Protein AF-A0A8S9GMC3-F1 (afdb_monomer)

Solvent-accessible surface area (backbone atoms only — not comparable to full-atom values): 20380 Å² total; per-residue (Å²): 127,73,80,74,71,78,71,86,83,86,88,88,87,89,85,88,84,90,82,85,83,88,84,89,86,89,85,84,88,82,91,78,90,84,83,88,86,89,81,83,90,72,86,76,74,82,82,76,78,67,78,77,75,84,78,87,69,71,71,89,72,84,58,73,88,81,45,58,78,88,48,40,66,61,50,50,53,52,52,51,55,47,59,70,63,83,76,76,72,91,48,79,76,60,62,48,68,44,53,48,48,40,53,52,48,51,51,52,52,50,50,52,48,56,40,53,50,22,68,74,40,44,82,46,37,40,57,52,52,51,50,52,63,74,68,55,57,88,87,39,62,71,56,35,47,51,52,54,50,54,47,51,54,45,48,67,54,42,46,69,78,41,44,66,76,39,44,66,69,49,42,52,51,48,25,52,34,45,59,44,70,87,70,78,89,74,75,72,80,76,76,77,86,67,100,70,77,92,74,86,75,87,83,69,92,71,78,85,63,56,47,19,50,63,54,56,51,52,70,74,37,68,65,46,40,52,54,45,65,79,42,36,88,63,48,46,67,56,34,47,65,30,46,52,50,33,68,75,66,56,89,51,68,67,48,36,54,53,41,51,52,51,53,49,52,46,38,76,72,40,50,70,63,40,53,49,44,50,53,53,48,52,52,51,50,51,52,52,48,52,55,48,53,53,49,52,52,52,52,49,54,51,52,52,58,49,53,58,52,67,70,67,72,84,76,78,84,80,79,83,84,129

Sequence (322 aa):
MFKKIMKGGHKKPSKSESNEPSSYGLGGSNVVVSHASRGALVPSSPVTTAPPPPITSVTPLPLFRDVPVSERQSLFLRKLQNCCFHFDFTDTTKNAREKEIKRQTLLELLSYCIVQFVEKDYKLADTVIRGLLKYWPVTNCTKENLFLQELEEVLEATQPVEFQRCMVPLFQQIARCLNSSHFQTGAGLILIGSNHKPVISFTGQLHKFPVAERALFLWNNEHIVGLIAQNRSVILPIIYPALEKNVQSHWNQAVHGLTANIKKMFMEMDPELFEECQRQYEEKQAKSKEVEEQRQFTWKRLAEAAAERDGVGGGEDYMITS

Radius of gyration: 32.58 Å; Cα contacts (8 Å, |Δi|>4): 182; chains: 1; bounding box: 64×108×102 Å

Secondary structure (DSSP, 8-state):
-GGGTTT------------------------------------------PPPP---S------GGGS-HHHHHHHHHHHHHHHT-----S-SSTTHHHHHHHHHHHHHHHHHHHHHHHHH-GGGHHHHHHHHHHT--SS-HHHHHHHHHHHHHHHHT--HHHHHHHHHHHHHHHHHHHT--TTTTT--------SS-------S------HHHHHHGGGG-HHHHHHHHHTHHHHHHHHHHHHHHHHHH-S-HHHHHHHHHHHHHHHHH-HHHHHHHHHHHHHHHHHHHHHHHHHHHHHHHHHHHHHHHHTTSS--------

Structure (mmCIF, N/CA/C/O backbone):
data_AF-A0A8S9GMC3-F1
#
_entry.id   AF-A0A8S9GMC3-F1
#
loop_
_atom_site.group_PDB
_atom_site.id
_atom_site.type_symbol
_atom_site.label_atom_id
_atom_site.label_alt_id
_atom_site.label_comp_id
_atom_site.label_asym_id
_atom_site.label_entity_id
_atom_site.label_seq_id
_atom_site.pdbx_PDB_ins_code
_atom_site.Cartn_x
_atom_site.Cartn_y
_atom_site.Cartn_z
_atom_site.occupancy
_atom_site.B_iso_or_equiv
_atom_site.auth_seq_id
_atom_site.auth_comp_id
_atom_site.auth_asym_id
_atom_site.auth_atom_id
_atom_site.pdbx_PDB_model_num
ATOM 1 N N . MET A 1 1 ? 1.578 23.800 1.035 1.00 47.91 1 MET A N 1
ATOM 2 C CA . MET A 1 1 ? 1.182 23.051 -0.179 1.00 47.91 1 MET A CA 1
ATOM 3 C C . MET A 1 1 ? -0.325 22.756 -0.234 1.00 47.91 1 MET A C 1
ATOM 5 O O . MET A 1 1 ? -0.920 22.961 -1.279 1.00 47.91 1 MET A O 1
ATOM 9 N N . PHE A 1 2 ? -0.989 22.438 0.887 1.00 37.16 2 PHE A N 1
ATOM 10 C CA . PHE A 1 2 ? -2.416 22.046 0.959 1.00 37.16 2 PHE A CA 1
ATOM 11 C C . PHE A 1 2 ? -3.497 23.094 0.608 1.00 37.16 2 PHE A C 1
ATOM 13 O O . PHE A 1 2 ? -4.649 22.732 0.384 1.00 37.16 2 PHE A O 1
ATOM 20 N N . LYS A 1 3 ? -3.179 24.394 0.495 1.00 36.41 3 LYS A N 1
ATOM 21 C CA . LYS A 1 3 ? -4.206 25.424 0.213 1.00 36.41 3 LYS A CA 1
ATOM 22 C C . LYS A 1 3 ? -4.787 25.384 -1.209 1.00 36.41 3 LYS A C 1
ATOM 24 O O . LYS A 1 3 ? -5.832 25.984 -1.435 1.00 36.41 3 LYS A O 1
ATOM 29 N N . LYS A 1 4 ? -4.149 24.689 -2.161 1.00 45.00 4 LYS A N 1
ATOM 30 C CA . LYS A 1 4 ? -4.639 24.606 -3.551 1.00 45.00 4 LYS A CA 1
ATOM 31 C C . LYS A 1 4 ? -5.742 23.559 -3.765 1.00 45.00 4 LYS A C 1
ATOM 33 O O . LYS A 1 4 ? -6.545 23.741 -4.670 1.00 45.00 4 LYS A O 1
ATOM 38 N N . ILE A 1 5 ? -5.829 22.523 -2.926 1.00 51.19 5 ILE A N 1
ATOM 39 C CA . ILE A 1 5 ? -6.796 21.416 -3.097 1.00 51.19 5 ILE A CA 1
ATOM 40 C C . ILE A 1 5 ? -8.154 21.732 -2.431 1.00 51.19 5 ILE A C 1
ATOM 42 O O . ILE A 1 5 ? -9.187 21.210 -2.835 1.00 51.19 5 ILE A O 1
ATOM 46 N N . MET A 1 6 ? -8.195 22.679 -1.487 1.00 47.22 6 MET A N 1
ATOM 47 C CA . MET A 1 6 ? -9.393 23.029 -0.703 1.00 47.22 6 MET A CA 1
ATOM 48 C C . MET A 1 6 ? -10.512 23.786 -1.456 1.00 47.22 6 MET A C 1
ATOM 50 O O . MET A 1 6 ? -11.497 24.165 -0.832 1.00 47.22 6 MET A O 1
ATOM 54 N N . LYS A 1 7 ? -10.401 24.055 -2.768 1.00 43.59 7 LYS A N 1
ATOM 55 C CA . LYS A 1 7 ? -11.346 24.953 -3.478 1.00 43.59 7 LYS A CA 1
ATOM 56 C C . LYS A 1 7 ? -12.261 24.319 -4.533 1.00 43.59 7 LYS A C 1
ATOM 58 O O . LYS A 1 7 ? -13.074 25.031 -5.116 1.00 43.59 7 LYS A O 1
ATOM 63 N N . GLY A 1 8 ? -12.191 23.015 -4.778 1.00 37.88 8 GLY A N 1
ATOM 64 C CA . GLY A 1 8 ? -12.997 22.361 -5.818 1.00 37.88 8 GLY A CA 1
ATOM 65 C C . GLY A 1 8 ? -14.288 21.735 -5.293 1.00 37.88 8 GLY A C 1
ATOM 66 O O . GLY A 1 8 ? -14.374 20.514 -5.259 1.00 37.88 8 GLY A O 1
ATOM 67 N N . GLY A 1 9 ? -15.281 22.525 -4.869 1.00 39.34 9 GLY A N 1
ATOM 68 C CA . GLY A 1 9 ? -16.481 21.930 -4.270 1.00 39.34 9 GLY A CA 1
ATOM 69 C C . GLY A 1 9 ? -17.695 22.827 -4.057 1.00 39.34 9 GLY A C 1
ATOM 70 O O . GLY A 1 9 ? -18.325 22.698 -3.023 1.00 39.34 9 GLY A O 1
ATOM 71 N N . HIS A 1 10 ? -18.067 23.705 -4.995 1.00 32.53 10 HIS A N 1
ATOM 72 C CA . HIS A 1 10 ? -19.419 24.290 -5.006 1.00 32.53 10 HIS A CA 1
ATOM 73 C C . HIS A 1 10 ? -19.954 24.396 -6.439 1.00 32.53 10 HIS A C 1
ATOM 75 O O . HIS A 1 10 ? -19.271 24.878 -7.339 1.00 32.53 10 HIS A O 1
ATOM 81 N N . LYS A 1 11 ? -21.183 23.910 -6.649 1.00 33.19 11 LYS A N 1
ATOM 82 C CA . LYS A 1 11 ? -21.881 23.823 -7.941 1.00 33.19 11 LYS A CA 1
ATOM 83 C C . LYS A 1 11 ? -23.227 24.561 -7.858 1.00 33.19 11 LYS A C 1
ATOM 85 O O . LYS A 1 11 ? -23.918 24.382 -6.857 1.00 33.19 11 LYS A O 1
ATOM 90 N N . LYS A 1 12 ? -23.601 25.218 -8.978 1.00 25.64 12 LYS A N 1
ATOM 91 C CA . LYS A 1 12 ? -24.928 25.720 -9.463 1.00 25.64 12 LYS A CA 1
ATOM 92 C C . LYS A 1 12 ? -25.129 27.257 -9.453 1.00 25.64 12 LYS A C 1
ATOM 94 O O . LYS A 1 12 ? -24.559 27.894 -8.576 1.00 25.64 12 LYS A O 1
ATOM 99 N N . PRO A 1 13 ? -26.045 27.840 -10.278 1.00 30.53 13 PRO A N 1
ATOM 100 C CA . PRO A 1 13 ? -26.681 27.392 -11.540 1.00 30.53 13 PRO A CA 1
ATOM 101 C C . PRO A 1 13 ? -26.685 28.462 -12.683 1.00 30.53 13 PRO A C 1
ATOM 103 O O . PRO A 1 13 ? -26.128 29.544 -12.556 1.00 30.53 13 PRO A O 1
ATOM 106 N N . SER A 1 14 ? -27.317 28.102 -13.807 1.00 28.92 14 SER A N 1
ATOM 107 C CA . SER A 1 14 ? -27.422 28.721 -15.147 1.00 28.92 14 SER A CA 1
ATOM 108 C C . SER A 1 14 ? -28.223 30.036 -15.277 1.00 28.92 14 SER A C 1
ATOM 110 O O . SER A 1 14 ? -29.191 30.223 -14.541 1.00 28.92 14 SER A O 1
ATOM 112 N N . LYS A 1 15 ? -27.946 30.833 -16.335 1.00 23.69 15 LYS A N 1
ATOM 113 C CA . LYS A 1 15 ? -28.960 31.540 -17.164 1.00 23.69 15 LYS A CA 1
ATOM 114 C C . LYS A 1 15 ? -28.409 32.062 -18.513 1.00 23.69 15 LYS A C 1
ATOM 116 O O . LYS A 1 15 ? -27.283 32.539 -18.582 1.00 23.69 15 LYS A O 1
ATOM 121 N N . SER A 1 16 ? -29.244 31.916 -19.544 1.00 25.44 16 SER A N 1
ATOM 122 C CA . SER A 1 16 ? -29.244 32.472 -20.915 1.00 25.44 16 SER A CA 1
ATOM 123 C C . SER A 1 16 ? -29.475 34.007 -20.905 1.00 25.44 16 SER A C 1
ATOM 125 O O . SER A 1 16 ? -29.846 34.521 -19.855 1.00 25.44 16 SER A O 1
ATOM 127 N N . GLU A 1 17 ? -29.287 34.844 -21.943 1.00 23.36 17 GLU A N 1
ATOM 128 C CA . GLU A 1 17 ? -29.619 34.760 -23.381 1.00 23.36 17 GLU A CA 1
ATOM 129 C C . GLU A 1 17 ? -29.126 36.052 -24.128 1.00 23.36 17 GLU A C 1
ATOM 131 O O . GLU A 1 17 ? -28.999 37.098 -23.494 1.00 23.36 17 GLU A O 1
ATOM 136 N N . SER A 1 18 ? -28.956 35.970 -25.463 1.00 24.58 18 SER A N 1
ATOM 137 C CA . SER A 1 18 ? -29.271 36.989 -26.511 1.00 24.58 18 SER A CA 1
ATOM 138 C C . SER A 1 18 ? -28.313 38.123 -26.983 1.00 24.58 18 SER A C 1
ATOM 140 O O . SER A 1 18 ? -28.065 39.097 -26.281 1.00 24.58 18 SER A O 1
ATOM 142 N N . ASN A 1 19 ? -28.038 38.048 -28.304 1.00 25.23 19 ASN A N 1
ATOM 143 C CA . ASN A 1 19 ? -28.003 39.085 -29.371 1.00 25.23 19 ASN A CA 1
ATOM 144 C C . ASN A 1 19 ? -26.717 39.858 -29.795 1.00 25.23 19 ASN A C 1
ATOM 146 O O . ASN A 1 19 ? -26.316 40.843 -29.186 1.00 25.23 19 ASN A O 1
ATOM 150 N N . GLU A 1 20 ? -26.193 39.412 -30.956 1.00 23.91 20 GLU A N 1
ATOM 151 C CA . GLU A 1 20 ? -25.645 40.083 -32.177 1.00 23.91 20 GLU A CA 1
ATOM 152 C C . GLU A 1 20 ? -26.070 41.567 -32.439 1.00 23.91 20 GLU A C 1
ATOM 154 O O . GLU A 1 20 ? -27.117 41.960 -31.918 1.00 23.91 20 GLU A O 1
ATOM 159 N N . PRO A 1 21 ? -25.379 42.382 -33.302 1.00 34.75 21 PRO A N 1
ATOM 160 C CA . PRO A 1 21 ? -24.987 41.948 -34.656 1.00 34.75 21 PRO A CA 1
ATOM 161 C C . PRO A 1 21 ? -23.724 42.497 -35.374 1.00 34.75 21 PRO A C 1
ATOM 163 O O . PRO A 1 21 ? -23.324 43.644 -35.200 1.00 34.75 21 PRO A O 1
ATOM 166 N N . SER A 1 22 ? -23.278 41.676 -36.349 1.00 26.98 22 SER A N 1
ATOM 167 C CA . SER A 1 22 ? -22.672 41.998 -37.672 1.00 26.98 22 SER A CA 1
ATOM 168 C C . SER A 1 22 ? -21.233 42.573 -37.694 1.00 26.98 22 SER A C 1
ATOM 170 O O . SER A 1 22 ? -20.916 43.523 -36.995 1.00 26.98 22 SER A O 1
ATOM 172 N N . SER A 1 23 ? -20.320 42.145 -38.589 1.00 25.95 23 SER A N 1
ATOM 173 C CA . SER A 1 23 ? -20.576 42.213 -40.029 1.00 25.95 23 SER A CA 1
ATOM 174 C C . SER A 1 23 ? -19.465 41.731 -41.016 1.00 25.95 23 SER A C 1
ATOM 176 O O . SER A 1 23 ? -18.281 41.749 -40.697 1.00 25.95 23 SER A O 1
ATOM 178 N N . TYR A 1 24 ? -19.928 41.431 -42.248 1.00 25.72 24 TYR A N 1
ATOM 179 C CA . TYR A 1 24 ? -19.320 41.300 -43.601 1.00 25.72 24 TYR A CA 1
ATOM 180 C C . TYR A 1 24 ? -18.214 40.259 -43.913 1.00 25.72 24 TYR A C 1
ATOM 182 O O . TYR A 1 24 ? -17.104 40.341 -43.403 1.00 25.72 24 TYR A O 1
ATOM 190 N N . GLY A 1 25 ? -18.461 39.421 -44.941 1.00 27.09 25 GLY A N 1
ATOM 191 C CA . GLY A 1 25 ? -17.399 38.920 -45.839 1.00 27.09 25 GLY A CA 1
ATOM 192 C C . GLY A 1 25 ? -17.584 37.529 -46.462 1.00 27.09 25 GLY A C 1
ATOM 193 O O . GLY A 1 25 ? -17.006 36.565 -45.989 1.00 27.09 25 GLY A O 1
ATOM 194 N N . LEU A 1 26 ? -18.359 37.449 -47.547 1.00 26.73 26 LEU A N 1
ATOM 195 C CA . LEU A 1 26 ? -18.649 36.286 -48.408 1.00 26.73 26 LEU A CA 1
ATOM 196 C C . LEU A 1 26 ? -17.437 35.491 -48.950 1.00 26.73 26 LEU A C 1
ATOM 198 O O . LEU A 1 26 ? -16.455 36.088 -49.379 1.00 26.73 26 LEU A O 1
ATOM 202 N N . GLY A 1 27 ? -17.638 34.178 -49.169 1.00 27.09 27 GLY A N 1
ATOM 203 C CA . GLY A 1 27 ? -17.241 33.551 -50.443 1.00 27.09 27 GLY A CA 1
ATOM 204 C C . GLY A 1 27 ? -16.775 32.085 -50.438 1.00 27.09 27 GLY A C 1
ATOM 205 O O . GLY A 1 27 ? -15.597 31.823 -50.252 1.00 27.09 27 GLY A O 1
ATOM 206 N N . GLY A 1 28 ? -17.668 31.161 -50.824 1.00 27.62 28 GLY A N 1
ATOM 207 C CA . GLY A 1 28 ? -17.330 30.075 -51.765 1.00 27.62 28 GLY A CA 1
ATOM 208 C C . GLY A 1 28 ? -16.918 28.708 -51.207 1.00 27.62 28 GLY A C 1
ATOM 209 O O . GLY A 1 28 ? -15.750 28.443 -50.951 1.00 27.62 28 GLY A O 1
ATOM 210 N N . SER A 1 29 ? -17.882 27.789 -51.146 1.00 31.33 29 SER A N 1
ATOM 211 C CA . SER A 1 29 ? -17.672 26.341 -51.032 1.00 31.33 29 SER A CA 1
ATOM 212 C C . SER A 1 29 ? -17.031 25.752 -52.295 1.00 31.33 29 SER A C 1
ATOM 214 O O . SER A 1 29 ? -17.388 26.166 -53.394 1.00 31.33 29 SER A O 1
ATOM 216 N N . ASN A 1 30 ? -16.195 24.716 -52.154 1.00 29.20 30 ASN A N 1
ATOM 217 C CA . ASN A 1 30 ? -16.259 23.537 -53.027 1.00 29.20 30 ASN A CA 1
ATOM 218 C C . ASN A 1 30 ? -15.510 22.332 -52.438 1.00 29.20 30 ASN A C 1
ATOM 220 O O . ASN A 1 30 ? -14.324 22.386 -52.125 1.00 29.20 30 ASN A O 1
ATOM 224 N N . VAL A 1 31 ? -16.253 21.234 -52.320 1.00 33.53 31 VAL A N 1
ATOM 225 C CA . VAL A 1 31 ? -15.780 19.873 -52.064 1.00 33.53 31 VAL A CA 1
ATOM 226 C C . VAL A 1 31 ? -15.291 19.301 -53.391 1.00 33.53 31 VAL A C 1
ATOM 228 O O . VAL A 1 31 ? -16.054 19.289 -54.354 1.00 33.53 31 VAL A O 1
ATOM 231 N N . VAL A 1 32 ? -14.061 18.784 -53.445 1.00 29.08 32 VAL A N 1
ATOM 232 C CA . VAL A 1 32 ? -13.606 17.940 -54.561 1.00 29.08 32 VAL A CA 1
ATOM 233 C C . VAL A 1 32 ? -12.799 16.762 -54.019 1.00 29.08 32 VAL A C 1
ATOM 235 O O . VAL A 1 32 ? -11.706 16.916 -53.481 1.00 29.08 32 VAL A O 1
ATOM 238 N N . VAL A 1 33 ? -13.376 15.572 -54.180 1.00 35.6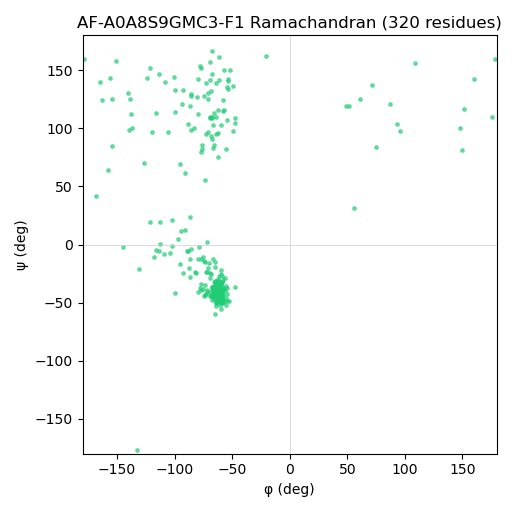6 33 VAL A N 1
ATOM 239 C CA . VAL A 1 33 ? -12.694 14.275 -54.160 1.00 35.66 33 VAL A CA 1
ATOM 240 C C . VAL A 1 33 ? -11.809 14.196 -55.404 1.00 35.66 33 VAL A C 1
ATOM 242 O O . VAL A 1 33 ? -12.298 14.462 -56.499 1.00 35.66 33 VAL A O 1
ATOM 245 N N . SER A 1 34 ? -10.539 13.802 -55.272 1.00 27.38 34 SER A N 1
ATOM 246 C CA . SER A 1 34 ? -9.719 13.472 -56.443 1.00 27.38 34 SER A CA 1
ATOM 247 C C . SER A 1 34 ? -8.859 12.229 -56.224 1.00 27.38 34 SER A C 1
ATOM 249 O O . SER A 1 34 ? -8.102 12.118 -55.260 1.00 27.38 34 SER A O 1
ATOM 251 N N . HIS A 1 35 ? -9.036 11.286 -57.149 1.00 29.64 35 HIS A N 1
ATOM 252 C CA . HIS A 1 35 ? -8.295 10.046 -57.328 1.00 29.64 35 HIS A CA 1
ATOM 253 C C . HIS A 1 35 ? -6.957 10.297 -58.050 1.00 29.64 35 HIS A C 1
ATOM 255 O O . HIS A 1 35 ? -6.902 11.048 -59.015 1.00 29.64 35 HIS A O 1
ATOM 261 N N . ALA A 1 36 ? -5.931 9.553 -57.619 1.00 28.98 36 ALA A N 1
ATOM 262 C CA . ALA A 1 36 ? -4.798 9.007 -58.380 1.00 28.98 36 ALA A CA 1
ATOM 263 C C . ALA A 1 36 ? -3.988 9.914 -59.341 1.00 28.98 36 ALA A C 1
ATOM 265 O O . ALA A 1 36 ? -4.435 10.232 -60.437 1.00 28.98 36 ALA A O 1
ATOM 266 N N . SER A 1 37 ? -2.681 10.070 -59.066 1.00 32.88 37 SER A N 1
ATOM 267 C CA . SER A 1 37 ? -1.604 9.344 -59.788 1.00 32.88 37 SER A CA 1
ATOM 268 C C . SER A 1 37 ? -0.216 10.000 -59.670 1.00 32.88 37 SER A C 1
ATOM 270 O O . SER A 1 37 ? -0.074 11.204 -59.832 1.00 32.88 37 SER A O 1
ATOM 272 N N . ARG A 1 38 ? 0.806 9.130 -59.561 1.00 33.53 38 ARG A N 1
ATOM 273 C CA . ARG A 1 38 ? 2.221 9.298 -59.972 1.00 33.53 38 ARG A CA 1
ATOM 274 C C . ARG A 1 38 ? 3.136 10.186 -59.110 1.00 33.53 38 ARG A C 1
ATOM 276 O O . ARG A 1 38 ? 3.468 11.306 -59.473 1.00 33.53 38 ARG A O 1
ATOM 283 N N . GLY A 1 39 ? 3.677 9.583 -58.047 1.00 32.62 39 GLY A N 1
ATOM 284 C CA . GLY A 1 39 ? 4.975 9.949 -57.465 1.00 32.62 39 GLY A CA 1
ATOM 285 C C . GLY A 1 39 ? 6.062 8.977 -57.941 1.00 32.62 39 GLY A C 1
ATOM 286 O O . GLY A 1 39 ? 5.838 7.769 -57.972 1.00 32.62 39 GLY A O 1
ATOM 287 N N . ALA A 1 40 ? 7.199 9.516 -58.374 1.00 33.34 40 ALA A N 1
ATOM 288 C CA . ALA A 1 40 ? 8.312 8.804 -58.991 1.00 33.34 40 ALA A CA 1
ATOM 289 C C . ALA A 1 40 ? 8.960 7.747 -58.072 1.00 33.34 40 ALA A C 1
ATOM 291 O O . ALA A 1 40 ? 9.144 7.966 -56.876 1.00 33.34 40 ALA A O 1
ATOM 292 N N . LEU A 1 41 ? 9.344 6.614 -58.667 1.00 31.81 41 LEU A N 1
ATOM 293 C CA . LEU A 1 41 ? 10.162 5.572 -58.049 1.00 31.81 41 LEU A CA 1
ATOM 294 C C . LEU A 1 41 ? 11.578 6.108 -57.797 1.00 31.81 41 LEU A C 1
ATOM 296 O O . LEU A 1 41 ? 12.356 6.288 -58.731 1.00 31.81 41 LEU A O 1
ATOM 300 N N . VAL A 1 42 ? 11.913 6.332 -56.530 1.00 38.28 42 VAL A N 1
ATOM 301 C CA . VAL A 1 42 ? 13.301 6.422 -56.064 1.00 38.28 42 VAL A CA 1
ATOM 302 C C . VAL A 1 42 ? 13.749 4.987 -55.766 1.00 38.28 42 VAL A C 1
ATOM 304 O O . VAL A 1 42 ? 13.026 4.291 -55.048 1.00 38.28 42 VAL A O 1
ATOM 307 N N . PRO A 1 43 ? 14.879 4.486 -56.295 1.00 35.69 43 PRO A N 1
ATOM 308 C CA . PRO A 1 43 ? 15.321 3.138 -55.973 1.00 35.69 43 PRO A CA 1
ATOM 309 C C . PRO A 1 43 ? 15.772 3.106 -54.510 1.00 35.69 43 PRO A C 1
ATOM 311 O O . PRO A 1 43 ? 16.791 3.685 -54.140 1.00 35.69 43 PRO A O 1
ATOM 314 N N . SER A 1 44 ? 14.983 2.444 -53.664 1.00 35.19 44 SER A N 1
ATOM 315 C CA . SER A 1 44 ? 15.375 2.095 -52.305 1.00 35.19 44 SER A CA 1
ATOM 316 C C . SER A 1 44 ? 16.517 1.087 -52.376 1.00 35.19 44 SER A C 1
ATOM 318 O O . SER A 1 44 ? 16.319 -0.046 -52.823 1.00 35.19 44 SER A O 1
ATOM 320 N N . SER A 1 45 ? 17.706 1.488 -51.928 1.00 37.56 45 SER A N 1
ATOM 321 C CA . SER A 1 45 ? 18.786 0.557 -51.614 1.00 37.56 45 SER A CA 1
ATOM 322 C C . SER A 1 45 ? 18.245 -0.559 -50.713 1.00 37.56 45 SER A C 1
ATOM 324 O O . SER A 1 45 ? 17.494 -0.258 -49.778 1.00 37.56 45 SER A O 1
ATOM 326 N N . PRO A 1 46 ? 18.595 -1.834 -50.950 1.00 39.16 46 PRO A N 1
ATOM 327 C CA . PRO A 1 46 ? 18.208 -2.895 -50.039 1.00 39.16 46 PRO A CA 1
ATOM 328 C C . PRO A 1 46 ? 18.855 -2.601 -48.686 1.00 39.16 46 PRO A C 1
ATOM 330 O O . PRO A 1 46 ? 20.079 -2.567 -48.559 1.00 39.16 46 PRO A O 1
ATOM 333 N N . VAL A 1 47 ? 18.026 -2.350 -47.672 1.00 40.38 47 VAL A N 1
ATOM 334 C CA . VAL A 1 47 ? 18.464 -2.391 -46.279 1.00 40.38 47 VAL A CA 1
ATOM 335 C C . VAL A 1 47 ? 18.776 -3.852 -46.000 1.00 40.38 47 VAL A C 1
ATOM 337 O O . VAL A 1 47 ? 17.904 -4.639 -45.640 1.00 40.38 47 VAL A O 1
ATOM 340 N N . THR A 1 48 ? 20.028 -4.235 -46.225 1.00 36.19 48 THR A N 1
ATOM 341 C CA . THR A 1 48 ? 20.578 -5.477 -45.706 1.00 36.19 48 THR A CA 1
ATOM 342 C C . THR A 1 48 ? 20.551 -5.335 -44.189 1.00 36.19 48 THR A C 1
ATOM 344 O O . THR A 1 48 ? 21.438 -4.721 -43.596 1.00 36.19 48 THR A O 1
ATOM 347 N N . THR A 1 49 ? 19.500 -5.840 -43.543 1.00 45.56 49 THR A N 1
ATOM 348 C CA . THR A 1 49 ? 19.486 -6.038 -42.094 1.00 45.56 49 THR A CA 1
ATOM 349 C C . THR A 1 49 ? 20.501 -7.128 -41.787 1.00 45.56 49 THR A C 1
ATOM 351 O O . THR A 1 49 ? 20.164 -8.309 -41.702 1.00 45.56 49 THR A O 1
ATOM 354 N N . ALA A 1 50 ? 21.771 -6.735 -41.689 1.00 42.06 50 ALA A N 1
ATOM 355 C CA . ALA A 1 50 ? 22.783 -7.561 -41.067 1.00 42.06 50 ALA A CA 1
ATOM 356 C C . ALA A 1 50 ? 22.269 -7.935 -39.665 1.00 42.06 50 ALA A C 1
ATOM 358 O O . ALA A 1 50 ? 21.739 -7.059 -38.968 1.00 42.06 50 ALA A O 1
ATOM 359 N N . PRO A 1 51 ? 22.367 -9.211 -39.250 1.00 48.84 51 PRO A N 1
ATOM 360 C CA . PRO A 1 51 ? 22.045 -9.576 -37.881 1.00 48.84 51 PRO A CA 1
ATOM 361 C C . PRO A 1 51 ? 22.891 -8.698 -36.945 1.00 48.84 51 PRO A C 1
ATOM 363 O O . PRO A 1 51 ? 24.076 -8.487 -37.230 1.00 48.84 51 PRO A O 1
ATOM 366 N N . PRO A 1 52 ? 22.306 -8.136 -35.870 1.00 50.28 52 PRO A N 1
ATOM 367 C CA . PRO A 1 52 ? 23.074 -7.346 -34.919 1.00 50.28 52 PRO A CA 1
ATOM 368 C C . PRO A 1 52 ? 24.268 -8.182 -34.431 1.00 50.28 52 PRO A C 1
ATOM 370 O O . PRO A 1 52 ? 24.116 -9.396 -34.250 1.00 50.28 52 PRO A O 1
ATOM 373 N N . PRO A 1 53 ? 25.455 -7.571 -34.261 1.00 46.59 53 PRO A N 1
ATOM 374 C CA . PRO A 1 53 ? 26.653 -8.300 -33.867 1.00 46.59 53 PRO A CA 1
ATOM 375 C C . PRO A 1 53 ? 26.382 -9.099 -32.584 1.00 46.59 53 PRO A C 1
ATOM 377 O O . PRO A 1 53 ? 25.661 -8.604 -31.710 1.00 46.59 53 PRO A O 1
ATOM 380 N N . PRO A 1 54 ? 26.931 -10.322 -32.450 1.00 51.38 54 PRO A N 1
ATOM 381 C CA . PRO A 1 54 ? 26.767 -11.107 -31.238 1.00 51.38 54 PRO A CA 1
ATOM 382 C C . PRO A 1 54 ? 27.294 -10.293 -30.056 1.00 51.38 54 PRO A C 1
ATOM 384 O O . PRO A 1 54 ? 28.473 -9.949 -29.993 1.00 51.38 54 PRO A O 1
ATOM 387 N N . ILE A 1 55 ? 26.390 -9.946 -29.141 1.00 56.69 55 ILE A N 1
ATOM 388 C CA . ILE A 1 55 ? 26.729 -9.226 -27.918 1.00 56.69 55 ILE A CA 1
ATOM 389 C C . ILE A 1 55 ? 27.565 -10.179 -27.068 1.00 56.69 55 ILE A C 1
ATOM 391 O O . ILE A 1 55 ? 27.069 -11.186 -26.567 1.00 56.69 55 ILE A O 1
ATOM 395 N N . THR A 1 56 ? 28.854 -9.876 -26.952 1.00 59.16 56 THR A N 1
ATOM 396 C CA . THR A 1 56 ? 29.833 -10.706 -26.243 1.00 59.16 56 THR A CA 1
ATOM 397 C C . THR A 1 56 ? 29.787 -10.515 -24.725 1.00 59.16 56 THR A C 1
ATOM 399 O O . THR A 1 56 ? 30.351 -11.333 -24.002 1.00 59.16 56 THR A O 1
ATOM 402 N N . SER A 1 57 ? 29.097 -9.484 -24.218 1.00 67.69 57 SER A N 1
ATOM 403 C CA . SER A 1 57 ? 28.937 -9.236 -22.781 1.00 67.69 57 SER A CA 1
ATOM 404 C C . SER A 1 57 ? 27.692 -8.400 -22.448 1.00 67.69 57 SER A C 1
ATOM 406 O O . SER A 1 57 ? 27.315 -7.488 -23.182 1.00 67.69 57 SER A O 1
ATOM 408 N N . VAL A 1 58 ? 27.038 -8.709 -21.321 1.00 79.62 58 VAL A N 1
ATOM 409 C CA . VAL A 1 58 ? 25.885 -7.946 -20.810 1.00 79.62 58 VAL A CA 1
ATOM 410 C C . VAL A 1 58 ? 26.389 -6.693 -20.096 1.00 79.62 58 VAL A C 1
ATOM 412 O O . VAL A 1 58 ? 26.998 -6.782 -19.030 1.00 79.62 58 VAL A O 1
ATOM 415 N N . THR A 1 59 ? 26.118 -5.518 -20.663 1.00 81.81 59 THR A N 1
ATOM 416 C CA . THR A 1 59 ? 26.539 -4.231 -20.092 1.00 81.81 59 THR A CA 1
ATOM 417 C C . THR A 1 59 ? 25.399 -3.535 -19.346 1.00 81.81 59 THR A C 1
ATOM 419 O O . THR A 1 59 ? 24.253 -3.590 -19.805 1.00 81.81 59 THR A O 1
ATOM 422 N N . PRO A 1 60 ? 25.679 -2.824 -18.239 1.00 86.75 60 PRO A N 1
ATOM 423 C CA . PRO A 1 60 ? 24.678 -1.990 -17.583 1.00 86.75 60 PRO A CA 1
ATOM 424 C C . PRO A 1 60 ? 24.236 -0.851 -18.515 1.00 86.75 60 PRO A C 1
ATOM 426 O O . PRO A 1 60 ? 25.051 -0.254 -19.216 1.00 86.75 60 PRO A O 1
ATOM 429 N N . LEU A 1 61 ? 22.935 -0.561 -18.526 1.00 89.19 61 LEU A N 1
ATOM 430 C CA . LEU A 1 61 ? 22.309 0.490 -19.334 1.00 89.19 61 LEU A CA 1
ATOM 431 C C . LEU A 1 61 ? 21.591 1.493 -18.415 1.00 89.19 61 LEU A C 1
ATOM 433 O O . LEU A 1 61 ? 21.138 1.082 -17.344 1.00 89.19 61 LEU A O 1
ATOM 437 N N . PRO A 1 62 ? 21.454 2.773 -18.817 1.00 91.88 62 PRO A N 1
ATOM 438 C CA . PRO A 1 62 ? 20.772 3.794 -18.014 1.00 91.88 62 PRO A CA 1
ATOM 439 C C . PRO A 1 62 ? 19.297 3.449 -17.777 1.00 91.88 62 PRO A C 1
ATOM 441 O O . PRO A 1 62 ? 18.730 2.621 -18.500 1.00 91.88 62 PRO A O 1
ATOM 444 N N . LEU A 1 63 ? 18.674 4.079 -16.775 1.00 91.06 63 LEU A N 1
ATOM 445 C CA . LEU A 1 63 ? 17.253 3.881 -16.487 1.00 91.06 63 LEU A CA 1
ATOM 446 C C . LEU A 1 63 ? 16.371 4.656 -17.477 1.00 91.06 63 LEU A C 1
ATOM 448 O O . LEU A 1 63 ? 16.759 5.721 -17.957 1.00 91.06 63 LEU A O 1
ATOM 452 N N . PHE A 1 64 ? 15.150 4.184 -17.737 1.00 92.44 64 PHE A N 1
ATOM 453 C CA . PHE A 1 64 ? 14.202 4.875 -18.629 1.00 92.44 64 PHE A CA 1
ATOM 454 C C . PHE A 1 64 ? 13.850 6.300 -18.183 1.00 92.44 64 PHE A C 1
ATOM 456 O O . PHE A 1 64 ? 13.604 7.168 -19.023 1.00 92.44 64 PHE A O 1
ATOM 463 N N . ARG A 1 65 ? 13.823 6.549 -16.869 1.00 88.81 65 ARG A N 1
ATOM 464 C CA . ARG A 1 65 ? 13.546 7.876 -16.294 1.00 88.81 65 ARG A CA 1
ATOM 465 C C . ARG A 1 65 ? 14.688 8.876 -16.488 1.00 88.81 65 ARG A C 1
ATOM 467 O O . ARG A 1 65 ? 14.426 10.072 -16.502 1.00 88.81 65 ARG A O 1
ATOM 474 N N . ASP A 1 66 ? 15.910 8.383 -16.684 1.00 92.69 66 ASP A N 1
ATOM 475 C CA . ASP A 1 66 ? 17.114 9.209 -16.823 1.00 92.69 66 ASP A CA 1
ATOM 476 C C . ASP A 1 66 ? 17.383 9.602 -18.285 1.00 92.69 66 ASP A C 1
ATOM 478 O O . ASP A 1 66 ? 18.302 10.371 -18.561 1.00 92.69 66 ASP A O 1
ATOM 482 N N . VAL A 1 67 ? 16.595 9.077 -19.232 1.00 94.19 67 VAL A N 1
ATOM 483 C CA . VAL A 1 67 ? 16.726 9.376 -20.662 1.00 94.19 67 VAL A CA 1
ATOM 484 C C . VAL A 1 67 ? 15.514 10.146 -21.204 1.00 94.19 67 VAL A C 1
ATOM 486 O O . VAL A 1 67 ? 14.375 9.904 -20.776 1.00 94.19 67 VAL A O 1
ATOM 489 N N . PRO A 1 68 ? 15.718 11.043 -22.188 1.00 94.38 68 PRO A N 1
ATOM 490 C CA . PRO A 1 68 ? 14.628 11.718 -22.882 1.00 94.38 68 PRO A CA 1
ATOM 491 C C . PRO A 1 68 ? 13.653 10.733 -23.534 1.00 94.38 68 PRO A C 1
ATOM 493 O O . PRO A 1 68 ? 14.046 9.665 -24.007 1.00 94.38 68 PRO A O 1
ATOM 496 N N . VAL A 1 69 ? 12.377 11.122 -23.641 1.00 91.56 69 VAL A N 1
ATOM 497 C CA . VAL A 1 69 ? 11.317 10.287 -24.244 1.00 91.56 69 VAL A CA 1
ATOM 498 C C . VAL A 1 69 ? 11.670 9.843 -25.670 1.00 91.56 69 VAL A C 1
ATOM 500 O O . VAL A 1 69 ? 11.394 8.702 -26.035 1.00 91.56 69 VAL A O 1
ATOM 503 N N . SER A 1 70 ? 12.350 10.693 -26.446 1.00 94.62 70 SER A N 1
ATOM 504 C CA . SER A 1 70 ? 12.821 10.385 -27.805 1.00 94.62 70 SER A CA 1
ATOM 505 C C . SER A 1 70 ? 13.813 9.218 -27.869 1.00 94.62 70 SER A C 1
ATOM 507 O O . SER A 1 70 ? 13.882 8.530 -28.884 1.00 94.62 70 SER A O 1
ATOM 509 N N . GLU A 1 71 ? 14.569 8.965 -26.799 1.00 95.25 71 GLU A N 1
ATOM 510 C CA . GLU A 1 71 ? 15.581 7.904 -26.747 1.00 95.25 71 GLU A CA 1
ATOM 511 C C . GLU A 1 71 ? 15.052 6.599 -26.140 1.00 95.25 71 GLU A C 1
ATOM 513 O O . GLU A 1 71 ? 15.648 5.535 -26.347 1.00 95.25 71 GLU A O 1
ATOM 518 N N . ARG A 1 72 ? 13.912 6.642 -25.435 1.00 94.06 72 ARG A N 1
ATOM 519 C CA . ARG A 1 72 ? 13.353 5.487 -24.709 1.00 94.06 72 ARG A CA 1
ATOM 520 C C . ARG A 1 72 ? 13.104 4.282 -25.610 1.00 94.06 72 ARG A C 1
ATOM 522 O O . ARG A 1 72 ? 13.401 3.164 -25.204 1.00 94.06 72 ARG A O 1
ATOM 529 N N . GLN A 1 73 ? 12.640 4.487 -26.844 1.00 93.88 73 GLN A N 1
ATOM 530 C CA . GLN A 1 73 ? 12.415 3.386 -27.788 1.00 93.88 73 GLN A CA 1
ATOM 531 C C . GLN A 1 73 ? 13.724 2.670 -28.164 1.00 93.88 73 GLN A C 1
ATOM 533 O O . GLN A 1 73 ? 13.782 1.441 -28.179 1.00 93.88 73 GLN A O 1
ATOM 538 N N . SER A 1 74 ? 14.790 3.429 -28.429 1.00 94.44 74 SER A N 1
ATOM 539 C CA . SER A 1 74 ? 16.113 2.870 -28.734 1.00 94.44 74 SER A CA 1
ATOM 540 C C . SER A 1 74 ? 16.697 2.142 -27.520 1.00 94.44 74 SER A C 1
ATOM 542 O O . SER A 1 74 ? 17.190 1.017 -27.634 1.00 94.44 74 SER A O 1
ATOM 544 N N . LEU A 1 75 ? 16.570 2.739 -26.329 1.00 94.81 75 LEU A N 1
ATOM 545 C CA . LEU A 1 75 ? 17.001 2.127 -25.074 1.00 94.81 75 LEU A CA 1
ATOM 546 C C . LEU A 1 75 ? 16.240 0.825 -24.774 1.00 94.81 75 LEU A C 1
ATOM 548 O O . LEU A 1 75 ? 16.860 -0.151 -24.353 1.00 94.81 75 LEU A O 1
ATOM 552 N N . PHE A 1 76 ? 14.932 0.782 -25.036 1.00 94.94 76 PHE A N 1
ATOM 553 C CA . PHE A 1 76 ? 14.103 -0.413 -24.868 1.00 94.94 76 PHE A CA 1
ATOM 554 C C . PHE A 1 76 ? 14.619 -1.577 -25.719 1.00 94.94 76 PHE A C 1
ATOM 556 O O . PHE A 1 76 ? 14.814 -2.679 -25.204 1.00 94.94 76 PHE A O 1
ATOM 563 N N . LEU A 1 77 ? 14.940 -1.322 -26.992 1.00 94.06 77 LEU A N 1
ATOM 564 C CA . LEU A 1 77 ? 15.514 -2.335 -27.883 1.00 94.06 77 LEU A CA 1
ATOM 565 C C . LEU A 1 77 ? 16.875 -2.838 -27.382 1.00 94.06 77 LEU A C 1
ATOM 567 O O . LEU A 1 77 ? 17.106 -4.046 -27.367 1.00 94.06 77 LEU A O 1
ATOM 571 N N . ARG A 1 78 ? 17.755 -1.948 -26.905 1.00 92.38 78 ARG A N 1
ATOM 572 C CA . ARG A 1 78 ? 19.056 -2.344 -26.328 1.00 92.38 78 ARG A CA 1
ATOM 573 C C . ARG A 1 78 ? 18.899 -3.183 -25.058 1.00 92.38 78 ARG A C 1
ATOM 575 O O . ARG A 1 78 ? 19.596 -4.178 -24.879 1.00 92.38 78 ARG A O 1
ATOM 582 N N . LYS A 1 79 ? 17.960 -2.817 -24.182 1.00 94.19 79 LYS A N 1
ATOM 583 C CA . LYS A 1 79 ? 17.644 -3.597 -22.977 1.00 94.19 79 LYS A CA 1
ATOM 584 C C . LYS A 1 79 ? 17.100 -4.986 -23.338 1.00 94.19 79 LYS A C 1
ATOM 586 O O . LYS A 1 79 ? 17.547 -5.966 -22.751 1.00 94.19 79 LYS A O 1
ATOM 591 N N . LEU A 1 80 ? 16.225 -5.101 -24.343 1.00 92.94 80 LEU A N 1
ATOM 592 C CA . LEU A 1 80 ? 15.763 -6.403 -24.848 1.00 92.94 80 LEU A CA 1
ATOM 593 C C . LEU A 1 80 ? 16.907 -7.252 -25.409 1.00 92.94 80 LEU A C 1
ATOM 595 O O . LEU A 1 80 ? 16.965 -8.450 -25.143 1.00 92.94 80 LEU A O 1
ATOM 599 N N . GLN A 1 81 ? 17.844 -6.638 -26.132 1.00 90.12 81 GLN A N 1
ATOM 600 C CA . GLN A 1 81 ? 19.026 -7.336 -26.636 1.00 90.12 81 GLN A CA 1
ATOM 601 C C . GLN A 1 81 ? 19.871 -7.931 -25.496 1.00 90.12 81 GLN A C 1
ATOM 603 O O . GLN A 1 81 ? 20.260 -9.095 -25.582 1.00 90.12 81 GLN A O 1
ATOM 608 N N . ASN A 1 82 ? 20.072 -7.201 -24.391 1.00 86.31 82 ASN A N 1
ATOM 609 C CA . ASN A 1 82 ? 20.714 -7.752 -23.187 1.00 86.31 82 ASN A CA 1
ATOM 610 C C . ASN A 1 82 ? 19.946 -8.959 -22.617 1.00 86.31 82 ASN A C 1
ATOM 612 O O . ASN A 1 82 ? 20.547 -9.914 -22.120 1.00 86.31 82 ASN A O 1
ATOM 616 N N . CYS A 1 83 ? 18.614 -8.950 -22.698 1.00 88.69 83 CYS A N 1
ATOM 617 C CA . CYS A 1 83 ? 17.781 -10.049 -22.217 1.00 88.69 83 CYS A CA 1
ATOM 618 C C . CYS A 1 83 ? 17.876 -11.318 -23.084 1.00 88.69 83 CYS A C 1
ATOM 620 O O . CYS A 1 83 ? 17.599 -12.411 -22.579 1.00 88.69 83 CYS A O 1
ATOM 622 N N . CYS A 1 84 ? 18.324 -11.204 -24.335 1.00 88.94 84 CYS A N 1
ATOM 623 C CA . CYS A 1 84 ? 18.560 -12.340 -25.230 1.00 88.94 84 CYS A CA 1
ATOM 624 C C . CYS A 1 84 ? 19.836 -13.131 -24.891 1.00 88.94 84 CYS A C 1
ATOM 626 O O . CYS A 1 84 ? 20.036 -14.224 -25.422 1.00 88.94 84 CYS A O 1
ATOM 628 N N . PHE A 1 85 ? 20.694 -12.622 -24.000 1.00 84.88 85 PHE A N 1
ATOM 629 C CA . PHE A 1 85 ? 21.875 -13.357 -23.557 1.00 84.88 85 PHE A CA 1
ATOM 630 C C . PHE A 1 85 ? 21.475 -14.542 -22.666 1.00 84.88 85 PHE A C 1
ATOM 632 O O . PHE A 1 85 ? 20.775 -14.371 -21.660 1.00 84.88 85 PHE A O 1
ATOM 639 N N . HIS A 1 86 ? 21.908 -15.748 -23.026 1.00 84.44 86 HIS A N 1
ATOM 640 C CA . HIS A 1 86 ? 21.612 -16.969 -22.278 1.00 84.44 86 HIS A CA 1
ATOM 641 C C . HIS A 1 86 ? 22.732 -17.248 -21.280 1.00 84.44 86 HIS A C 1
ATOM 643 O O . HIS A 1 86 ? 23.909 -17.200 -21.623 1.00 84.44 86 HIS A O 1
ATOM 649 N N . PHE A 1 87 ? 22.357 -17.545 -20.038 1.00 84.62 87 PHE A N 1
ATOM 650 C CA . PHE A 1 87 ? 23.304 -17.936 -19.005 1.00 84.62 87 PHE A CA 1
ATOM 651 C C . PHE A 1 87 ? 23.157 -19.418 -18.702 1.00 84.62 87 PHE A C 1
ATOM 653 O O . PHE A 1 87 ? 22.041 -19.922 -18.598 1.00 84.62 87 PHE A O 1
ATOM 660 N N . ASP A 1 88 ? 24.291 -20.080 -18.497 1.00 81.81 88 ASP A N 1
ATOM 661 C CA . ASP A 1 88 ? 24.324 -21.382 -17.849 1.00 81.81 88 ASP A CA 1
ATOM 662 C C . ASP A 1 88 ? 24.087 -21.209 -16.335 1.00 81.81 88 ASP A C 1
ATOM 664 O O . ASP A 1 88 ? 24.724 -20.380 -15.666 1.00 81.81 88 ASP A O 1
ATOM 668 N N . PHE A 1 89 ? 23.127 -21.968 -15.807 1.00 85.50 89 PHE A N 1
ATOM 669 C CA . PHE A 1 89 ? 22.740 -21.981 -14.393 1.00 85.50 89 PHE A CA 1
ATOM 670 C C . PHE A 1 89 ? 23.291 -23.191 -13.635 1.00 85.50 89 PHE A C 1
ATOM 672 O O . PHE A 1 89 ? 23.089 -23.276 -12.427 1.00 85.50 89 PHE A O 1
ATOM 679 N N . THR A 1 90 ? 24.018 -24.084 -14.311 1.00 86.50 90 THR A N 1
ATOM 680 C CA . THR A 1 90 ? 24.668 -25.246 -13.687 1.00 86.50 90 THR A CA 1
ATOM 681 C C . THR A 1 90 ? 25.705 -24.816 -12.641 1.00 86.50 90 THR A C 1
ATOM 683 O O . THR A 1 90 ? 25.875 -25.484 -11.626 1.00 86.50 90 THR A O 1
ATOM 686 N N . AS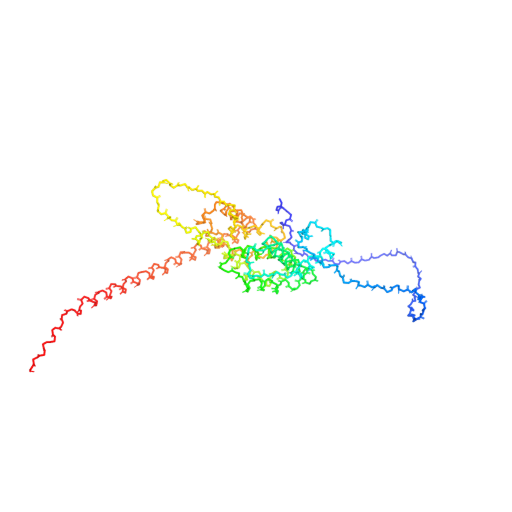P A 1 91 ? 26.348 -23.660 -12.847 1.00 79.94 91 ASP A N 1
ATOM 687 C CA . ASP A 1 91 ? 27.239 -23.009 -11.882 1.00 79.94 91 ASP A CA 1
ATOM 688 C C . ASP A 1 91 ? 26.657 -21.651 -11.445 1.00 79.94 91 ASP A C 1
ATOM 690 O O . ASP A 1 91 ? 26.548 -20.697 -12.230 1.00 79.94 91 ASP A O 1
ATOM 694 N N . THR A 1 92 ? 26.274 -21.553 -10.171 1.00 76.75 92 THR A N 1
ATOM 695 C CA . THR A 1 92 ? 25.655 -20.356 -9.583 1.00 76.75 92 THR A CA 1
ATOM 696 C C . THR A 1 92 ? 26.640 -19.210 -9.350 1.00 76.75 92 THR A C 1
ATOM 698 O O . THR A 1 92 ? 26.202 -18.079 -9.147 1.00 76.75 92 THR A O 1
ATOM 701 N N . THR A 1 93 ? 27.949 -19.466 -9.394 1.00 76.62 93 THR A N 1
ATOM 702 C CA . THR A 1 93 ? 28.994 -18.461 -9.126 1.00 76.62 93 THR A CA 1
ATOM 703 C C . THR A 1 93 ? 29.481 -17.759 -10.395 1.00 76.62 93 THR A C 1
ATOM 705 O O . THR A 1 93 ? 29.908 -16.603 -10.345 1.00 76.62 93 THR A O 1
ATOM 708 N N . LYS A 1 94 ? 29.351 -18.403 -11.561 1.00 83.75 94 LYS A N 1
ATOM 709 C CA . LYS A 1 94 ? 29.723 -17.810 -12.853 1.00 83.75 94 LYS A CA 1
ATOM 710 C C . LYS A 1 94 ? 28.736 -16.738 -13.297 1.00 83.75 94 LYS A C 1
ATOM 712 O O . LYS A 1 94 ? 27.518 -16.927 -13.228 1.00 83.75 94 LYS A O 1
ATOM 717 N N . ASN A 1 95 ? 29.279 -15.647 -13.837 1.00 83.81 95 ASN A N 1
ATOM 718 C CA . ASN A 1 95 ? 28.532 -14.528 -14.417 1.00 83.81 95 ASN A CA 1
ATOM 719 C C . ASN A 1 95 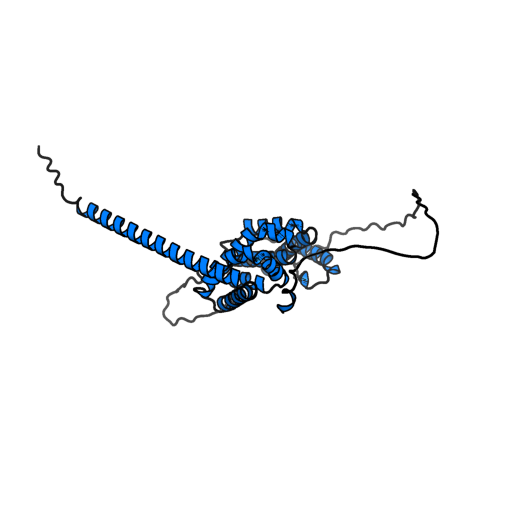? 27.510 -13.904 -13.448 1.00 83.81 95 ASN A C 1
ATOM 721 O O . ASN A 1 95 ? 26.436 -13.471 -13.863 1.00 83.81 95 ASN A O 1
ATOM 725 N N . ALA A 1 96 ? 27.793 -13.916 -12.139 1.00 85.00 96 ALA A N 1
ATOM 726 C CA . ALA A 1 96 ? 26.858 -13.437 -11.119 1.00 85.00 96 ALA A CA 1
ATOM 727 C C . ALA A 1 96 ? 26.470 -11.963 -11.333 1.00 85.00 96 ALA A C 1
ATOM 729 O O . ALA A 1 96 ? 25.300 -11.602 -11.204 1.00 85.00 96 ALA A O 1
ATOM 730 N N . ARG A 1 97 ? 27.435 -11.123 -11.733 1.00 86.88 97 ARG A N 1
ATOM 731 C CA . ARG A 1 97 ? 27.204 -9.707 -12.048 1.00 86.88 97 ARG A CA 1
ATOM 732 C C . ARG A 1 97 ? 26.279 -9.553 -13.256 1.00 86.88 97 ARG A C 1
ATOM 734 O O . ARG A 1 97 ? 25.318 -8.796 -13.200 1.00 86.88 97 ARG A O 1
ATOM 741 N N . GLU A 1 98 ? 26.556 -10.258 -14.342 1.00 87.56 98 GLU A N 1
ATOM 742 C CA . GLU A 1 98 ? 25.808 -10.175 -15.596 1.00 87.56 98 GLU A CA 1
ATOM 743 C C . GLU A 1 98 ? 24.388 -10.737 -15.440 1.00 87.56 98 GLU A C 1
ATOM 745 O O . GLU A 1 98 ? 23.430 -10.156 -15.956 1.00 87.56 98 GLU A O 1
ATOM 750 N N . LYS A 1 99 ? 24.237 -11.822 -14.666 1.00 87.31 99 LYS A N 1
ATOM 751 C CA . LYS A 1 99 ? 22.938 -12.378 -14.260 1.00 87.31 99 LYS A CA 1
ATOM 752 C C . LYS A 1 99 ? 22.113 -11.338 -13.495 1.00 87.31 99 LYS A C 1
ATOM 754 O O . LYS A 1 99 ? 20.934 -11.167 -13.801 1.00 87.31 99 LYS A O 1
ATOM 759 N N . GLU A 1 100 ? 22.728 -10.601 -12.568 1.00 88.06 100 GLU A N 1
ATOM 760 C CA . GLU A 1 100 ? 22.057 -9.543 -11.802 1.00 88.06 100 GLU A CA 1
ATOM 761 C C . GLU A 1 100 ? 21.689 -8.326 -12.667 1.00 88.06 100 GLU A C 1
ATOM 763 O O . GLU A 1 100 ? 20.568 -7.823 -12.578 1.00 88.06 100 GLU A O 1
ATOM 768 N N . ILE A 1 101 ? 22.569 -7.906 -13.586 1.00 88.19 101 ILE A N 1
ATOM 769 C CA . ILE A 1 101 ? 22.260 -6.849 -14.567 1.00 88.19 101 ILE A CA 1
ATOM 770 C C . ILE A 1 101 ? 21.062 -7.258 -15.432 1.00 88.19 101 ILE A C 1
ATOM 772 O O . ILE A 1 101 ? 20.135 -6.464 -15.622 1.00 88.19 101 ILE A O 1
ATOM 776 N N . LYS A 1 102 ? 21.039 -8.501 -15.935 1.00 90.50 102 LYS A N 1
ATOM 777 C CA . LYS A 1 102 ? 19.911 -9.016 -16.722 1.00 90.50 102 LYS A CA 1
ATOM 778 C C . LYS A 1 102 ? 18.629 -9.064 -15.888 1.00 90.50 102 LYS A C 1
ATOM 780 O O . LYS A 1 102 ? 17.581 -8.659 -16.386 1.00 90.50 102 LYS A O 1
ATOM 785 N N . ARG A 1 103 ? 18.704 -9.506 -14.626 1.00 89.81 103 ARG A N 1
ATOM 786 C CA . ARG A 1 103 ? 17.564 -9.527 -13.693 1.00 89.81 103 ARG A CA 1
ATOM 787 C C . ARG A 1 103 ? 16.979 -8.126 -13.503 1.00 89.81 103 ARG A C 1
ATOM 789 O O . ARG A 1 103 ? 15.773 -7.953 -13.659 1.00 89.81 103 ARG A O 1
ATOM 796 N N . GLN A 1 104 ? 17.820 -7.131 -13.222 1.00 89.94 104 GLN A N 1
ATOM 797 C CA . GLN A 1 104 ? 17.381 -5.747 -13.033 1.00 89.94 104 GLN A CA 1
ATOM 798 C C . GLN A 1 104 ? 16.802 -5.147 -14.322 1.00 89.94 104 GLN A C 1
ATOM 800 O O . GLN A 1 104 ? 15.765 -4.491 -14.278 1.00 89.94 104 GLN A O 1
ATOM 805 N N . THR A 1 105 ? 17.421 -5.434 -15.471 1.00 91.50 105 THR A N 1
ATOM 806 C CA . THR A 1 105 ? 16.938 -4.986 -16.788 1.00 91.50 105 THR A CA 1
ATOM 807 C C . THR A 1 105 ? 15.555 -5.558 -17.105 1.00 91.50 105 THR A C 1
ATOM 809 O O . THR A 1 105 ? 14.688 -4.831 -17.578 1.00 91.50 105 THR A O 1
ATOM 812 N N . LEU A 1 106 ? 15.324 -6.845 -16.821 1.00 92.12 106 LEU A N 1
ATOM 813 C CA . LEU A 1 106 ? 14.025 -7.491 -17.031 1.00 92.12 106 LEU A CA 1
ATOM 814 C C . LEU A 1 106 ? 12.925 -6.884 -16.156 1.00 92.12 106 LEU A C 1
ATOM 816 O O . LEU A 1 106 ? 11.819 -6.672 -16.648 1.00 92.12 106 LEU A O 1
ATOM 820 N N . LEU A 1 107 ? 13.220 -6.596 -14.884 1.00 90.44 107 LEU A N 1
ATOM 821 C CA . LEU A 1 107 ? 12.256 -5.940 -13.996 1.00 90.44 107 LEU A CA 1
ATOM 822 C C . LEU A 1 107 ? 11.908 -4.535 -14.482 1.00 90.44 107 LEU A C 1
ATOM 824 O O . LEU A 1 107 ? 10.735 -4.187 -14.543 1.00 90.44 107 LEU A O 1
ATOM 828 N N . GLU A 1 108 ? 12.910 -3.756 -14.881 1.00 92.75 108 GLU A N 1
ATOM 829 C CA . GLU A 1 108 ? 12.691 -2.405 -15.394 1.00 92.75 108 GLU A CA 1
ATOM 830 C C . GLU A 1 108 ? 11.891 -2.410 -16.707 1.00 92.75 108 GLU A C 1
ATOM 832 O O . GLU A 1 108 ? 10.999 -1.589 -16.891 1.00 92.75 108 GLU A O 1
ATOM 837 N N . LEU A 1 109 ? 12.166 -3.355 -17.614 1.00 94.25 109 LEU A N 1
ATOM 838 C CA . LEU A 1 109 ? 11.388 -3.533 -18.844 1.00 94.25 109 LEU A CA 1
ATOM 839 C C . LEU A 1 109 ? 9.931 -3.904 -18.559 1.00 94.25 109 LEU A C 1
ATOM 841 O O . LEU A 1 109 ? 9.033 -3.410 -19.240 1.00 94.25 109 LEU A O 1
ATOM 845 N N . LEU A 1 110 ? 9.698 -4.782 -17.580 1.00 92.75 110 LEU A N 1
ATOM 846 C CA . LEU A 1 110 ? 8.354 -5.175 -17.170 1.00 92.75 110 LEU A CA 1
ATOM 847 C C . LEU A 1 110 ? 7.586 -3.975 -16.607 1.00 92.75 110 LEU A C 1
ATOM 849 O O . LEU A 1 110 ? 6.482 -3.702 -17.072 1.00 92.75 110 LEU A O 1
ATOM 853 N N . SER A 1 111 ? 8.200 -3.253 -15.670 1.00 91.31 111 SER A N 1
ATOM 854 C CA . SER A 1 111 ? 7.652 -2.037 -15.067 1.00 91.31 111 SER A CA 1
ATOM 855 C C . SER A 1 111 ? 7.302 -0.989 -16.128 1.00 91.31 111 SER A C 1
ATOM 857 O O . SER A 1 111 ? 6.146 -0.583 -16.262 1.00 91.31 111 SER A O 1
ATOM 859 N N . TYR A 1 112 ? 8.265 -0.674 -17.002 1.00 92.69 112 TYR A N 1
ATOM 860 C CA . TYR A 1 112 ? 8.077 0.263 -18.107 1.00 92.69 112 TYR A CA 1
ATOM 861 C C . TYR A 1 112 ? 6.899 -0.131 -19.005 1.00 92.69 112 TYR A C 1
ATOM 863 O O . TYR A 1 112 ? 6.060 0.705 -19.333 1.00 92.69 112 TYR A O 1
ATOM 871 N N . CYS A 1 113 ? 6.797 -1.410 -19.381 1.00 93.69 113 CYS A N 1
ATOM 872 C CA . CYS A 1 113 ? 5.670 -1.895 -20.171 1.00 93.69 113 CYS A CA 1
ATOM 873 C C . CYS A 1 113 ? 4.338 -1.696 -19.441 1.00 93.69 113 CYS A C 1
ATOM 875 O O . CYS A 1 113 ? 3.409 -1.167 -20.047 1.00 93.69 113 CYS A O 1
ATOM 877 N N . ILE A 1 114 ? 4.238 -2.095 -18.169 1.00 93.38 114 ILE A N 1
ATOM 878 C CA . ILE A 1 114 ? 3.003 -1.990 -17.375 1.00 93.38 114 ILE A CA 1
ATOM 879 C C . ILE A 1 114 ? 2.514 -0.538 -17.319 1.00 93.38 114 ILE A C 1
ATOM 881 O O . ILE A 1 114 ? 1.347 -0.281 -17.624 1.00 93.38 114 ILE A O 1
ATOM 885 N N . VAL A 1 115 ? 3.401 0.410 -17.007 1.00 92.25 115 VAL A N 1
ATOM 886 C CA . VAL A 1 115 ? 3.053 1.839 -16.952 1.00 92.25 115 VAL A CA 1
ATOM 887 C C . VAL A 1 115 ? 2.636 2.345 -18.334 1.00 92.25 115 VAL A C 1
ATOM 889 O O . VAL A 1 115 ? 1.567 2.937 -18.473 1.00 92.25 115 VAL A O 1
ATOM 892 N N . GLN A 1 116 ? 3.392 2.021 -19.391 1.00 92.38 116 GLN A N 1
ATOM 893 C CA . GLN A 1 116 ? 3.043 2.428 -20.757 1.00 92.38 116 GLN A CA 1
ATOM 894 C C . GLN A 1 116 ? 1.708 1.842 -21.247 1.00 92.38 116 GLN A C 1
ATOM 896 O O . GLN A 1 116 ? 1.050 2.470 -22.079 1.00 92.38 116 GLN A O 1
ATOM 901 N N . PHE A 1 117 ? 1.304 0.656 -20.777 1.00 93.25 117 PHE A N 1
ATOM 902 C CA . PHE A 1 117 ? -0.014 0.083 -21.073 1.00 93.25 117 PHE A CA 1
ATOM 903 C C . PHE A 1 117 ? -1.135 0.957 -20.500 1.00 93.25 117 PHE A C 1
ATOM 905 O O . PHE A 1 117 ? -2.094 1.250 -21.213 1.00 93.25 117 PHE A O 1
ATOM 912 N N . VAL A 1 118 ? -0.989 1.412 -19.253 1.00 95.62 118 VAL A N 1
ATOM 913 C CA . VAL A 1 118 ? -1.976 2.271 -18.580 1.00 95.62 118 VAL A CA 1
ATOM 914 C C . VAL A 1 118 ? -1.975 3.688 -19.155 1.00 95.62 118 VAL A C 1
ATOM 916 O O . VAL A 1 118 ? -3.041 4.254 -19.376 1.00 95.62 118 VAL A O 1
ATOM 919 N N . GLU A 1 119 ? -0.809 4.250 -19.483 1.00 93.56 119 GLU A N 1
ATOM 920 C CA . GLU A 1 119 ? -0.721 5.572 -20.123 1.00 93.56 119 GLU A CA 1
ATOM 921 C C . GLU A 1 119 ? -1.406 5.610 -21.499 1.00 93.56 119 GLU A C 1
ATOM 923 O O . GLU A 1 119 ? -1.989 6.627 -21.878 1.00 93.56 119 GLU A O 1
ATOM 928 N N . LYS A 1 120 ? -1.342 4.509 -22.262 1.00 94.31 120 LYS A N 1
ATOM 929 C CA . LYS A 1 120 ? -1.973 4.412 -23.588 1.00 94.31 120 LYS A CA 1
ATOM 930 C C . LYS A 1 120 ? -3.480 4.195 -23.514 1.00 94.31 120 LYS A C 1
ATOM 932 O O . LYS A 1 120 ? -4.207 4.759 -24.331 1.00 94.31 120 LYS A O 1
ATOM 937 N N . ASP A 1 121 ? -3.940 3.376 -22.573 1.00 96.00 121 ASP A N 1
ATOM 938 C CA . ASP A 1 121 ? -5.361 3.168 -22.302 1.00 96.00 121 ASP A CA 1
ATOM 939 C C . ASP A 1 121 ? -5.600 3.089 -20.791 1.00 96.00 121 ASP A C 1
ATOM 941 O O . ASP A 1 121 ? -5.442 2.042 -20.157 1.00 96.00 121 ASP A O 1
ATOM 945 N N . TYR A 1 122 ? -6.032 4.214 -20.218 1.00 95.06 122 TYR A N 1
ATOM 946 C CA . TYR A 1 122 ? -6.244 4.349 -18.778 1.00 95.06 122 TYR A CA 1
ATOM 947 C C . TYR A 1 122 ? -7.281 3.360 -18.230 1.00 95.06 122 TYR A C 1
ATOM 949 O O . TYR A 1 122 ? -7.246 3.043 -17.042 1.00 95.06 122 TYR A O 1
ATOM 957 N N . LYS A 1 123 ? -8.179 2.824 -19.073 1.00 95.94 123 LYS A N 1
ATOM 958 C CA . LYS A 1 123 ? -9.193 1.832 -18.669 1.00 95.94 123 LYS A CA 1
ATOM 959 C C . LYS A 1 123 ? -8.574 0.513 -18.212 1.00 95.94 123 LYS A C 1
ATOM 961 O O . LYS A 1 123 ? -9.221 -0.267 -17.518 1.00 95.94 123 LYS A O 1
ATOM 966 N N . LEU A 1 124 ? -7.321 0.258 -18.586 1.00 96.00 124 LEU A N 1
ATOM 967 C CA . LEU A 1 124 ? -6.592 -0.936 -18.172 1.00 96.00 124 LEU A CA 1
ATOM 968 C C . LEU A 1 124 ? -6.078 -0.850 -16.727 1.00 96.00 124 LEU A C 1
ATOM 970 O O . LEU A 1 124 ? -5.714 -1.887 -16.172 1.00 96.00 124 LEU A O 1
ATOM 974 N N . ALA A 1 125 ? -6.098 0.329 -16.092 1.00 96.75 125 ALA A N 1
ATOM 975 C CA . ALA A 1 125 ? -5.611 0.521 -14.723 1.00 96.75 125 ALA A CA 1
ATOM 976 C C . ALA A 1 125 ? -6.266 -0.443 -13.717 1.00 96.75 125 ALA A C 1
ATOM 978 O O . ALA A 1 125 ? -5.558 -1.130 -12.983 1.00 96.75 125 ALA A O 1
ATOM 979 N N . ASP A 1 126 ? -7.602 -0.571 -13.723 1.00 95.75 126 ASP A N 1
ATOM 980 C CA . ASP A 1 126 ? -8.322 -1.490 -12.822 1.00 95.75 126 ASP A CA 1
ATOM 981 C C . ASP A 1 126 ? -7.873 -2.947 -13.021 1.00 95.75 126 ASP A C 1
ATOM 983 O O . ASP A 1 126 ? -7.630 -3.666 -12.050 1.00 95.75 126 ASP A O 1
ATOM 987 N N . THR A 1 127 ? -7.679 -3.366 -14.276 1.00 96.31 127 THR A N 1
ATOM 988 C CA . THR A 1 127 ? -7.230 -4.728 -14.604 1.00 96.31 127 THR A CA 1
ATOM 989 C C . THR A 1 127 ? -5.814 -4.982 -14.088 1.00 96.31 127 THR A C 1
ATOM 991 O O . THR A 1 127 ? -5.562 -6.019 -13.469 1.00 96.31 127 THR A O 1
ATOM 994 N N . VAL A 1 128 ? -4.900 -4.029 -14.291 1.00 96.88 128 VAL A N 1
ATOM 995 C CA . VAL A 1 128 ? -3.512 -4.114 -13.814 1.00 96.88 128 VAL A CA 1
ATOM 996 C C . VAL A 1 128 ? -3.465 -4.149 -12.286 1.00 96.88 128 VAL A C 1
ATOM 998 O O . VAL A 1 128 ? -2.863 -5.063 -11.718 1.00 96.88 128 VAL A O 1
ATOM 1001 N N . ILE A 1 129 ? -4.150 -3.220 -11.610 1.00 97.50 129 ILE A N 1
ATOM 1002 C CA . ILE A 1 129 ? -4.178 -3.137 -10.142 1.00 97.50 129 ILE A CA 1
ATOM 1003 C C . ILE A 1 129 ? -4.762 -4.422 -9.552 1.00 97.50 129 ILE A C 1
ATOM 1005 O O . ILE A 1 129 ? -4.164 -5.012 -8.653 1.00 97.50 129 ILE A O 1
ATOM 1009 N N . ARG A 1 130 ? -5.883 -4.930 -10.080 1.00 96.50 130 ARG A N 1
ATOM 1010 C CA . ARG A 1 130 ? -6.443 -6.217 -9.631 1.00 96.50 130 ARG A CA 1
ATOM 1011 C C . ARG A 1 130 ? -5.489 -7.381 -9.869 1.00 96.50 130 ARG A C 1
ATOM 1013 O O . ARG A 1 130 ? -5.424 -8.273 -9.027 1.00 96.50 130 ARG A O 1
ATOM 1020 N N . GLY A 1 131 ? -4.749 -7.376 -10.977 1.00 97.12 131 GLY A N 1
ATOM 1021 C CA . GLY A 1 131 ? -3.690 -8.347 -11.245 1.00 97.12 131 GLY A CA 1
ATOM 1022 C C . GLY A 1 131 ? -2.609 -8.329 -10.162 1.00 97.12 131 GLY A C 1
ATOM 1023 O O . GLY A 1 131 ? -2.317 -9.373 -9.578 1.00 97.12 131 GLY A O 1
ATOM 1024 N N . LEU A 1 132 ? -2.081 -7.146 -9.831 1.00 96.56 132 LEU A N 1
ATOM 1025 C CA . LEU A 1 132 ? -1.088 -6.969 -8.763 1.00 96.56 132 LEU A CA 1
ATOM 1026 C C . LEU A 1 132 ? -1.623 -7.438 -7.403 1.00 96.56 132 LEU A C 1
ATOM 1028 O O . LEU A 1 132 ? -0.938 -8.172 -6.693 1.00 96.56 132 LEU A O 1
ATOM 1032 N N . LEU A 1 133 ? -2.862 -7.077 -7.060 1.00 96.94 133 LEU A N 1
ATOM 1033 C CA . LEU A 1 133 ? -3.498 -7.488 -5.804 1.00 96.94 133 LEU A CA 1
ATOM 1034 C C . LEU A 1 133 ? -3.744 -9.002 -5.739 1.00 96.94 133 LEU A C 1
ATOM 1036 O O . LEU A 1 133 ? -3.570 -9.610 -4.685 1.00 96.94 133 LEU A O 1
ATOM 1040 N N . LYS A 1 134 ? -4.121 -9.631 -6.858 1.00 96.88 134 LYS A N 1
ATOM 1041 C CA . LYS A 1 134 ? -4.358 -11.081 -6.938 1.00 96.88 134 LYS A CA 1
ATOM 1042 C C . LYS A 1 134 ? -3.084 -11.887 -6.691 1.00 96.88 134 LYS A C 1
ATOM 1044 O O . LYS A 1 134 ? -3.149 -12.941 -6.065 1.00 96.88 134 LYS A O 1
ATOM 1049 N N . TYR A 1 135 ? -1.948 -11.408 -7.193 1.00 95.94 135 TYR A N 1
ATOM 1050 C CA . TYR A 1 135 ? -0.652 -12.082 -7.076 1.00 95.94 135 TYR A CA 1
ATOM 1051 C C . TYR A 1 135 ? 0.246 -11.464 -5.999 1.00 95.94 135 TYR A C 1
ATOM 1053 O O . TYR A 1 135 ? 1.464 -11.644 -6.041 1.00 95.94 135 TYR A O 1
ATOM 1061 N N . TRP A 1 136 ? -0.347 -10.745 -5.040 1.00 95.25 136 TRP A N 1
ATOM 1062 C CA . TRP A 1 136 ? 0.399 -10.053 -4.000 1.00 95.25 136 TRP A CA 1
ATOM 1063 C C . TRP A 1 136 ? 1.271 -11.035 -3.198 1.00 95.25 136 TRP A C 1
ATOM 1065 O O . TRP A 1 136 ? 0.751 -12.013 -2.649 1.00 95.25 136 TRP A O 1
ATOM 1075 N N . PRO A 1 137 ? 2.591 -10.813 -3.107 1.00 91.12 137 PRO A N 1
ATOM 1076 C CA . PRO A 1 137 ? 3.475 -11.683 -2.343 1.00 91.12 137 PRO A CA 1
ATOM 1077 C C . PRO A 1 137 ? 3.220 -11.497 -0.842 1.00 91.12 137 PRO A C 1
ATOM 1079 O O . PRO A 1 137 ? 3.199 -10.378 -0.361 1.00 91.12 137 PRO A O 1
ATOM 1082 N N . VAL A 1 138 ? 3.042 -12.583 -0.087 1.00 83.56 138 VAL A N 1
ATOM 1083 C CA . VAL A 1 138 ? 2.825 -12.517 1.381 1.00 83.56 138 VAL A CA 1
ATOM 1084 C C . VAL A 1 138 ? 3.963 -13.132 2.198 1.00 83.56 138 VAL A C 1
ATOM 1086 O O . VAL A 1 138 ? 3.954 -13.073 3.419 1.00 83.56 138 VAL A O 1
ATOM 1089 N N . THR A 1 139 ? 4.938 -13.754 1.530 1.00 84.12 139 THR A N 1
ATOM 1090 C CA . THR A 1 139 ? 6.059 -14.469 2.168 1.00 84.12 139 THR A CA 1
ATOM 1091 C C . THR A 1 139 ? 7.422 -13.846 1.878 1.00 84.12 139 THR A C 1
ATOM 1093 O O . THR A 1 139 ? 8.440 -14.323 2.375 1.00 84.12 139 THR A O 1
ATOM 1096 N N . ASN A 1 140 ? 7.480 -12.814 1.032 1.00 85.00 140 ASN A N 1
ATOM 1097 C CA . ASN A 1 140 ? 8.731 -12.219 0.578 1.00 85.00 140 ASN A CA 1
ATOM 1098 C C . ASN A 1 140 ? 8.619 -10.694 0.580 1.00 85.00 140 ASN A C 1
ATOM 1100 O O . ASN A 1 140 ? 8.100 -10.101 -0.367 1.00 85.00 140 ASN A O 1
ATOM 1104 N N . CYS A 1 141 ? 9.171 -10.076 1.623 1.00 85.94 141 CYS A N 1
ATOM 1105 C CA . CYS A 1 141 ? 9.129 -8.631 1.815 1.00 85.94 141 CYS A CA 1
ATOM 1106 C C . CYS A 1 141 ? 9.821 -7.862 0.679 1.00 85.94 141 CYS A C 1
ATOM 1108 O O . CYS A 1 141 ? 9.358 -6.797 0.283 1.00 85.94 141 CYS A O 1
ATOM 1110 N N . THR A 1 142 ? 10.896 -8.395 0.090 1.00 86.12 142 THR A N 1
ATOM 1111 C CA . THR A 1 142 ? 11.549 -7.764 -1.067 1.00 86.12 142 THR A CA 1
ATOM 1112 C C . THR A 1 142 ? 10.586 -7.672 -2.247 1.00 86.12 142 THR A C 1
ATOM 1114 O O . THR A 1 142 ? 10.467 -6.615 -2.860 1.00 86.12 142 THR A O 1
ATOM 1117 N N . LYS A 1 143 ? 9.844 -8.747 -2.540 1.00 88.56 143 LYS A N 1
ATOM 1118 C CA . LYS A 1 143 ? 8.820 -8.744 -3.593 1.00 88.56 143 LYS A CA 1
ATOM 1119 C C . LYS A 1 143 ? 7.635 -7.848 -3.237 1.00 88.56 143 LYS A C 1
ATOM 1121 O O . LYS A 1 143 ? 7.129 -7.183 -4.130 1.00 88.56 143 LYS A O 1
ATOM 1126 N N . GLU A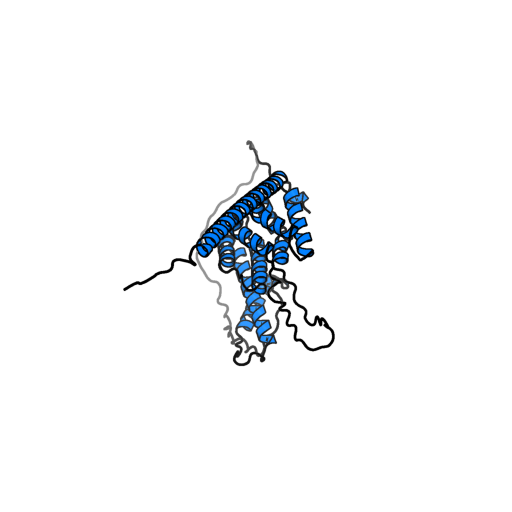 1 144 ? 7.223 -7.782 -1.971 1.00 92.50 144 GLU A N 1
ATOM 1127 C CA . GLU A 1 144 ? 6.187 -6.831 -1.530 1.00 92.50 144 GLU A CA 1
ATOM 1128 C C . GLU A 1 144 ? 6.583 -5.387 -1.821 1.00 92.50 144 GLU A C 1
ATOM 1130 O O . GLU A 1 144 ? 5.784 -4.623 -2.353 1.00 92.50 144 GLU A O 1
ATOM 1135 N N . ASN A 1 145 ? 7.836 -5.023 -1.548 1.00 90.12 145 ASN A N 1
ATOM 1136 C CA . ASN A 1 145 ? 8.332 -3.682 -1.845 1.00 90.12 145 ASN A CA 1
ATOM 1137 C C . ASN A 1 145 ? 8.384 -3.394 -3.352 1.00 90.12 145 ASN A C 1
ATOM 1139 O O . ASN A 1 145 ? 8.066 -2.277 -3.755 1.00 90.12 145 ASN A O 1
ATOM 1143 N N . LEU A 1 146 ? 8.725 -4.389 -4.182 1.00 90.06 146 LEU A N 1
ATOM 1144 C CA . LEU A 1 146 ? 8.628 -4.258 -5.640 1.00 90.06 146 LEU A CA 1
ATOM 1145 C C . LEU A 1 146 ? 7.173 -4.038 -6.075 1.00 90.06 146 LEU A C 1
ATOM 1147 O O . LEU A 1 146 ? 6.903 -3.130 -6.847 1.00 90.06 146 LEU A O 1
ATOM 1151 N N . PHE A 1 147 ? 6.223 -4.800 -5.531 1.00 95.19 147 PHE A N 1
ATOM 1152 C CA . PHE A 1 147 ? 4.802 -4.632 -5.851 1.00 95.19 147 PHE A CA 1
ATOM 1153 C C . PHE A 1 147 ? 4.264 -3.269 -5.403 1.00 95.19 147 PHE A C 1
ATOM 1155 O O . PHE A 1 147 ? 3.494 -2.660 -6.136 1.00 95.19 147 PHE A O 1
ATOM 1162 N N . LEU A 1 148 ? 4.686 -2.760 -4.241 1.00 95.38 148 LEU A N 1
ATOM 1163 C CA . LEU A 1 148 ? 4.343 -1.407 -3.788 1.00 95.38 148 LEU A CA 1
ATOM 1164 C C . LEU A 1 148 ? 4.933 -0.319 -4.697 1.00 95.38 148 LEU A C 1
ATOM 1166 O O . LEU A 1 148 ? 4.284 0.700 -4.903 1.00 95.38 148 LEU A O 1
ATOM 1170 N N . GLN A 1 149 ? 6.139 -0.521 -5.238 1.00 93.06 149 GLN A N 1
ATOM 1171 C CA . GLN A 1 149 ? 6.735 0.372 -6.238 1.00 93.06 149 GLN A CA 1
ATOM 1172 C C . GLN A 1 149 ? 5.933 0.385 -7.535 1.00 93.06 149 GLN A C 1
ATOM 1174 O O . GLN A 1 149 ? 5.505 1.454 -7.956 1.00 93.06 149 GLN A O 1
ATOM 1179 N N . GLU A 1 150 ? 5.655 -0.781 -8.116 1.00 95.00 150 GLU A N 1
ATOM 1180 C CA . GLU A 1 150 ? 4.848 -0.854 -9.340 1.00 95.00 150 GLU A CA 1
ATOM 1181 C C . GLU A 1 150 ? 3.445 -0.279 -9.130 1.00 95.00 150 GLU A C 1
ATOM 1183 O O . GLU A 1 150 ? 2.902 0.407 -9.992 1.00 95.00 150 GLU A O 1
ATOM 1188 N N . LEU A 1 151 ? 2.854 -0.524 -7.959 1.00 97.25 151 LEU A N 1
ATOM 1189 C CA . LEU A 1 151 ? 1.550 0.017 -7.610 1.00 97.25 151 LEU A CA 1
ATOM 1190 C C . LEU A 1 151 ? 1.564 1.550 -7.530 1.00 97.25 151 LEU A C 1
ATOM 1192 O O . LEU A 1 151 ? 0.612 2.168 -7.995 1.00 97.25 151 LEU A O 1
ATOM 1196 N N . GLU A 1 152 ? 2.612 2.161 -6.968 1.00 96.19 152 GLU A N 1
ATOM 1197 C CA . GLU A 1 152 ? 2.775 3.622 -6.957 1.00 96.19 152 GLU A CA 1
ATOM 1198 C C . GLU A 1 152 ? 2.810 4.181 -8.386 1.00 96.19 152 GLU A C 1
ATOM 1200 O O . GLU A 1 152 ? 2.063 5.106 -8.698 1.00 96.19 152 GLU A O 1
ATOM 1205 N N . GLU A 1 153 ? 3.612 3.581 -9.268 1.00 94.75 153 GLU A N 1
ATOM 1206 C CA . GLU A 1 153 ? 3.759 4.035 -10.658 1.00 94.75 153 GLU A CA 1
ATOM 1207 C C . GLU A 1 153 ? 2.462 3.879 -11.465 1.00 94.75 153 GLU A C 1
ATOM 1209 O O . GLU A 1 153 ? 2.077 4.773 -12.219 1.00 94.75 153 GLU A O 1
ATOM 1214 N N . VAL A 1 154 ? 1.726 2.782 -11.265 1.00 96.94 154 VAL A N 1
ATOM 1215 C CA . VAL A 1 154 ? 0.414 2.583 -11.901 1.00 96.94 154 VAL A CA 1
ATOM 1216 C C . VAL A 1 154 ? -0.617 3.580 -11.369 1.00 96.94 154 VAL A C 1
ATOM 1218 O O . VAL A 1 154 ? -1.402 4.124 -12.149 1.00 96.94 154 VAL A O 1
ATOM 1221 N N . LEU A 1 155 ? -0.629 3.847 -10.058 1.00 97.25 155 LEU A N 1
ATOM 1222 C CA . LEU A 1 155 ? -1.545 4.820 -9.457 1.00 97.25 155 LEU A CA 1
ATOM 1223 C C . LEU A 1 155 ? -1.258 6.251 -9.922 1.00 97.25 155 LEU A C 1
ATOM 1225 O O . LEU A 1 155 ? -2.208 7.014 -10.090 1.00 97.25 155 LEU A O 1
ATOM 1229 N N . GLU A 1 156 ? 0.002 6.596 -10.192 1.00 95.62 156 GLU A N 1
ATOM 1230 C CA . GLU A 1 156 ? 0.382 7.885 -10.785 1.00 95.62 156 GLU A CA 1
ATOM 1231 C C . GLU A 1 156 ? -0.263 8.100 -12.161 1.00 95.62 156 GLU A C 1
ATOM 1233 O O . GLU A 1 156 ? -0.730 9.192 -12.470 1.00 95.62 156 GLU A O 1
ATOM 1238 N N . ALA A 1 157 ? -0.366 7.041 -12.967 1.00 95.12 157 ALA A N 1
ATOM 1239 C CA . ALA A 1 157 ? -1.001 7.089 -14.285 1.00 95.12 157 ALA A CA 1
ATOM 1240 C C . ALA A 1 157 ? -2.535 6.887 -14.252 1.00 95.12 157 ALA A C 1
ATOM 1242 O O . ALA A 1 157 ? -3.197 6.955 -15.292 1.00 95.12 157 ALA A O 1
ATOM 1243 N N . THR A 1 158 ? -3.129 6.607 -13.086 1.00 96.88 158 THR A N 1
ATOM 1244 C CA . THR A 1 158 ? -4.538 6.193 -12.973 1.00 96.88 158 THR A CA 1
ATOM 1245 C C . THR A 1 158 ? -5.501 7.381 -12.897 1.00 96.88 158 THR A C 1
ATOM 1247 O O . THR A 1 158 ? -5.389 8.244 -12.037 1.00 96.88 158 THR A O 1
ATOM 1250 N N . GLN A 1 159 ? -6.551 7.384 -13.722 1.00 95.88 159 GLN A N 1
ATOM 1251 C CA . GLN A 1 159 ? -7.602 8.406 -13.644 1.00 95.88 159 GLN A CA 1
ATOM 1252 C C . GLN A 1 159 ? -8.595 8.165 -12.486 1.00 95.88 159 GLN A C 1
ATOM 1254 O O . GLN A 1 159 ? -8.867 7.009 -12.146 1.00 95.88 159 GLN A O 1
ATOM 1259 N N . PRO A 1 160 ? -9.251 9.218 -11.945 1.00 96.88 160 PRO A N 1
ATOM 1260 C CA . PRO A 1 160 ? -10.182 9.089 -10.817 1.00 96.88 160 PRO A CA 1
ATOM 1261 C C . PRO A 1 160 ? -11.314 8.072 -11.020 1.00 96.88 160 PRO A C 1
ATOM 1263 O O . PRO A 1 160 ? -11.678 7.359 -10.087 1.00 96.88 160 PRO A O 1
ATOM 1266 N N . VAL A 1 161 ? -11.851 7.973 -12.241 1.00 96.62 161 VAL A N 1
ATOM 1267 C CA . VAL A 1 161 ? -12.964 7.063 -12.571 1.00 96.62 161 VAL A CA 1
ATOM 1268 C C . VAL A 1 161 ? -12.548 5.596 -12.459 1.00 96.62 161 VAL A C 1
ATOM 1270 O O . VAL A 1 161 ? -13.318 4.771 -11.971 1.00 96.62 161 VAL A O 1
ATOM 1273 N N . GLU A 1 162 ? -11.331 5.265 -12.888 1.00 97.31 162 GLU A N 1
ATOM 1274 C CA . GLU A 1 162 ? -10.820 3.894 -12.815 1.00 97.31 162 GLU A CA 1
ATOM 1275 C C . GLU A 1 162 ? -10.360 3.554 -11.397 1.00 97.31 162 GLU A C 1
ATOM 1277 O O . GLU A 1 162 ? -10.653 2.468 -10.899 1.00 97.31 162 GLU A O 1
ATOM 1282 N N . PHE A 1 163 ? -9.759 4.515 -10.688 1.00 98.00 163 PHE A N 1
ATOM 1283 C CA . PHE A 1 163 ? -9.393 4.356 -9.281 1.00 98.00 163 PHE A CA 1
ATOM 1284 C C . PHE A 1 163 ? -10.589 3.949 -8.405 1.00 98.00 163 PHE A C 1
ATOM 1286 O O . PHE A 1 163 ? -10.475 3.038 -7.582 1.00 98.00 163 PHE A O 1
ATOM 1293 N N . GLN A 1 164 ? -11.763 4.554 -8.614 1.00 97.62 164 GLN A N 1
ATOM 1294 C CA . GLN A 1 164 ? -12.983 4.219 -7.866 1.00 97.62 164 GLN A CA 1
ATOM 1295 C C . GLN A 1 164 ? -13.409 2.752 -8.003 1.00 97.62 164 GLN A C 1
ATOM 1297 O O . GLN A 1 164 ? -14.032 2.209 -7.089 1.00 97.62 164 GLN A O 1
ATOM 1302 N N . ARG A 1 165 ? -13.056 2.084 -9.107 1.00 96.75 165 ARG A N 1
ATOM 1303 C CA . ARG A 1 165 ? -13.400 0.673 -9.333 1.00 96.75 165 ARG A CA 1
ATOM 1304 C C . ARG A 1 165 ? -12.567 -0.264 -8.465 1.00 96.75 165 ARG A C 1
ATOM 1306 O O . ARG A 1 165 ? -13.084 -1.281 -7.995 1.00 96.75 165 ARG A O 1
ATOM 1313 N N . CYS A 1 166 ? -11.307 0.081 -8.208 1.00 96.75 166 CYS A N 1
ATOM 1314 C CA . CYS A 1 166 ? -10.363 -0.767 -7.480 1.00 96.75 166 CYS A CA 1
ATOM 1315 C C . CYS A 1 166 ? -9.998 -0.268 -6.072 1.00 96.75 166 CYS A C 1
ATOM 1317 O O . CYS A 1 166 ? -9.349 -1.011 -5.337 1.00 96.75 166 CYS A O 1
ATOM 1319 N N . MET A 1 167 ? -10.409 0.938 -5.658 1.00 97.62 167 MET A N 1
ATOM 1320 C CA . MET A 1 167 ? -9.947 1.559 -4.404 1.00 97.62 167 MET A CA 1
ATOM 1321 C C . MET A 1 167 ? -10.225 0.723 -3.147 1.00 97.62 167 MET A C 1
ATOM 1323 O O . MET A 1 167 ? -9.387 0.668 -2.256 1.00 97.62 167 MET A O 1
ATOM 1327 N N . VAL A 1 168 ? -11.363 0.030 -3.057 1.00 98.25 168 VAL A N 1
ATOM 1328 C CA . VAL A 1 168 ? -11.702 -0.750 -1.854 1.00 98.25 168 VAL A CA 1
ATOM 1329 C C . VAL A 1 168 ? -10.727 -1.918 -1.637 1.00 98.25 168 VAL A C 1
ATOM 1331 O O . VAL A 1 168 ? -10.057 -1.930 -0.602 1.00 98.25 168 VAL A O 1
ATOM 1334 N N . PRO A 1 169 ? -10.577 -2.881 -2.573 1.00 98.19 169 PRO A N 1
ATOM 1335 C CA . PRO A 1 169 ? -9.611 -3.967 -2.396 1.00 98.19 169 PRO A CA 1
ATOM 1336 C C . PRO A 1 169 ? -8.161 -3.463 -2.341 1.00 98.19 169 PRO A C 1
ATOM 1338 O O . PRO A 1 169 ? -7.347 -4.027 -1.610 1.00 98.19 169 PRO A O 1
ATOM 1341 N N . LEU A 1 170 ? -7.847 -2.375 -3.049 1.00 98.38 170 LEU A N 1
ATOM 1342 C CA . LEU A 1 170 ? -6.543 -1.719 -2.989 1.00 98.38 170 LEU A CA 1
ATOM 1343 C C . LEU A 1 170 ? -6.208 -1.241 -1.570 1.00 98.38 170 LEU A C 1
ATOM 1345 O O . LEU A 1 170 ? -5.185 -1.635 -1.013 1.00 98.38 170 LEU A O 1
ATOM 1349 N N . PHE A 1 171 ? -7.074 -0.435 -0.951 1.00 98.38 171 PHE A N 1
ATOM 1350 C CA . PHE A 1 171 ? -6.806 0.124 0.376 1.00 98.38 171 PHE A CA 1
ATOM 1351 C C . PHE A 1 171 ? -6.922 -0.910 1.494 1.00 98.38 171 PHE A C 1
ATOM 1353 O O . PHE A 1 171 ? -6.246 -0.773 2.511 1.00 98.38 171 PHE A O 1
ATOM 1360 N N . GLN A 1 172 ? -7.679 -1.992 1.294 1.00 98.12 172 GLN A N 1
ATOM 1361 C CA . GLN A 1 172 ? -7.613 -3.159 2.177 1.00 98.12 172 GLN A CA 1
ATOM 1362 C C . GLN A 1 172 ? -6.223 -3.806 2.155 1.00 98.12 172 GLN A C 1
ATOM 1364 O O . GLN A 1 172 ? -5.704 -4.178 3.208 1.00 98.12 172 GLN A O 1
ATOM 1369 N N . GLN A 1 173 ? -5.599 -3.926 0.979 1.00 97.81 173 GLN A N 1
ATOM 1370 C CA . GLN A 1 173 ? -4.244 -4.465 0.876 1.00 97.81 173 GLN A CA 1
ATOM 1371 C C . GLN A 1 173 ? -3.198 -3.487 1.425 1.00 97.81 173 GLN A C 1
ATOM 1373 O O . GLN A 1 173 ? -2.312 -3.912 2.167 1.00 97.81 173 GLN A O 1
ATOM 1378 N N . ILE A 1 174 ? -3.329 -2.184 1.154 1.00 97.19 174 ILE A N 1
ATOM 1379 C CA . ILE A 1 174 ? -2.456 -1.156 1.746 1.00 97.19 174 ILE A CA 1
ATOM 1380 C C . ILE A 1 174 ? -2.553 -1.203 3.278 1.00 97.19 174 ILE A C 1
ATOM 1382 O O . ILE A 1 174 ? -1.521 -1.237 3.940 1.00 97.19 174 ILE A O 1
ATOM 1386 N N . ALA A 1 175 ? -3.756 -1.311 3.853 1.00 96.12 175 ALA A N 1
ATOM 1387 C CA . ALA A 1 175 ? -3.948 -1.436 5.301 1.00 96.12 175 ALA A CA 1
ATOM 1388 C C . ALA A 1 175 ? -3.185 -2.630 5.904 1.00 96.12 175 ALA A C 1
ATOM 1390 O O . ALA A 1 175 ? -2.569 -2.501 6.962 1.00 96.12 175 ALA A O 1
ATOM 1391 N N . ARG A 1 176 ? -3.159 -3.778 5.213 1.00 93.50 176 ARG A N 1
ATOM 1392 C CA . ARG A 1 176 ? -2.348 -4.938 5.629 1.00 93.50 176 ARG A CA 1
ATOM 1393 C C . ARG A 1 176 ? -0.852 -4.635 5.573 1.00 93.50 176 ARG A C 1
ATOM 1395 O O . ARG A 1 176 ? -0.137 -4.984 6.507 1.00 93.50 176 ARG A O 1
ATOM 1402 N N . CYS A 1 177 ? -0.395 -3.957 4.519 1.00 93.12 177 CYS A N 1
ATOM 1403 C CA . CYS A 1 177 ? 1.007 -3.559 4.368 1.00 93.12 177 CYS A CA 1
ATOM 1404 C C . CYS A 1 177 ? 1.445 -2.597 5.480 1.00 93.12 177 CYS A C 1
ATOM 1406 O O . CYS A 1 177 ? 2.543 -2.742 6.012 1.00 93.12 177 CYS A O 1
ATOM 1408 N N . LEU A 1 178 ? 0.576 -1.661 5.881 1.00 91.25 178 LEU A N 1
ATOM 1409 C CA . LEU A 1 178 ? 0.844 -0.721 6.973 1.00 91.25 178 LEU A CA 1
ATOM 1410 C C . LEU A 1 178 ? 1.098 -1.423 8.307 1.00 91.25 178 LEU A C 1
ATOM 1412 O O . LEU A 1 178 ? 1.961 -0.980 9.056 1.00 91.25 178 LEU A O 1
ATOM 1416 N N . ASN A 1 179 ? 0.381 -2.510 8.595 1.00 88.31 179 ASN A N 1
ATOM 1417 C CA . ASN A 1 179 ? 0.570 -3.302 9.814 1.00 88.31 179 ASN A CA 1
ATOM 1418 C C . ASN A 1 179 ? 1.575 -4.454 9.640 1.00 88.31 179 ASN A C 1
ATOM 1420 O O . ASN A 1 179 ? 1.640 -5.344 10.488 1.00 88.31 179 ASN A O 1
ATOM 1424 N N . SER A 1 180 ? 2.345 -4.472 8.549 1.00 83.38 180 SER A N 1
ATOM 1425 C CA . SER A 1 180 ? 3.335 -5.517 8.305 1.00 83.38 180 SER A CA 1
ATOM 1426 C C . SER A 1 180 ? 4.497 -5.406 9.296 1.00 83.38 180 SER A C 1
ATOM 1428 O O . SER A 1 180 ? 5.339 -4.513 9.209 1.00 83.38 180 SER A O 1
ATOM 1430 N N . SER A 1 181 ? 4.575 -6.363 10.220 1.00 65.56 181 SER A N 1
ATOM 1431 C CA . SER A 1 181 ? 5.647 -6.476 11.220 1.00 65.56 181 SER A CA 1
ATOM 1432 C C . SER A 1 181 ? 6.870 -7.250 10.709 1.00 65.56 181 SER A C 1
ATOM 1434 O O . SER A 1 181 ? 7.602 -7.823 11.516 1.00 65.56 181 SER A O 1
ATOM 1436 N N . HIS A 1 182 ? 7.092 -7.320 9.388 1.00 56.47 182 HIS A N 1
ATOM 1437 C CA . HIS A 1 182 ? 8.018 -8.260 8.731 1.00 56.47 182 HIS A CA 1
ATOM 1438 C C . HIS A 1 182 ? 9.521 -7.930 8.920 1.00 56.47 182 HIS A C 1
ATOM 1440 O O . HIS A 1 182 ? 10.288 -7.817 7.966 1.00 56.47 182 HIS A O 1
ATOM 1446 N N . PHE A 1 183 ? 9.946 -7.812 10.180 1.00 48.00 183 PHE A N 1
ATOM 1447 C CA . PHE A 1 183 ? 11.327 -7.811 10.669 1.00 48.00 183 PHE A CA 1
ATOM 1448 C C . PHE A 1 183 ? 11.608 -8.998 11.626 1.00 48.00 183 PHE A C 1
ATOM 1450 O O . PHE A 1 183 ? 12.763 -9.280 11.928 1.00 48.00 183 PHE A O 1
ATOM 1457 N N . GLN A 1 184 ? 10.589 -9.744 12.081 1.00 38.94 184 GLN A N 1
ATOM 1458 C CA . GLN A 1 184 ? 10.750 -10.749 13.151 1.00 38.94 184 GLN A CA 1
ATOM 1459 C C . GLN A 1 184 ? 11.142 -12.178 12.724 1.00 38.94 184 GLN A C 1
ATOM 1461 O O . GLN A 1 184 ? 11.448 -12.986 13.592 1.00 38.94 184 GLN A O 1
ATOM 1466 N N . THR A 1 185 ? 11.216 -12.519 11.436 1.00 44.03 185 THR A N 1
ATOM 1467 C CA . THR A 1 185 ? 11.512 -13.908 10.999 1.00 44.03 185 THR A CA 1
ATOM 1468 C C . THR A 1 185 ? 12.862 -14.102 10.300 1.00 44.03 185 THR A C 1
ATOM 1470 O O . THR A 1 185 ? 13.062 -15.109 9.629 1.00 44.03 185 THR A O 1
ATOM 1473 N N . GLY A 1 186 ? 13.814 -13.173 10.464 1.00 41.03 186 GLY A N 1
ATOM 1474 C CA . GLY A 1 186 ? 15.135 -13.258 9.814 1.00 41.03 186 GLY A CA 1
ATOM 1475 C C . GLY A 1 186 ? 16.354 -13.035 10.711 1.00 41.03 186 GLY A C 1
ATOM 1476 O O . GLY A 1 186 ? 17.436 -13.507 10.379 1.00 41.03 186 GLY A O 1
ATOM 1477 N N . ALA A 1 187 ? 16.206 -12.386 11.867 1.00 41.22 187 ALA A N 1
ATOM 1478 C CA . ALA A 1 187 ? 17.257 -12.340 12.881 1.00 41.22 187 ALA A CA 1
ATOM 1479 C C . ALA A 1 187 ? 17.071 -13.520 13.840 1.00 41.22 187 ALA A C 1
ATOM 1481 O O . ALA A 1 187 ? 16.815 -13.355 15.031 1.00 41.22 187 ALA A O 1
ATOM 1482 N N . GLY A 1 188 ? 17.158 -14.730 13.280 1.00 38.47 188 GLY A N 1
ATOM 1483 C CA . GLY A 1 188 ? 17.461 -15.911 14.065 1.00 38.47 188 GLY A CA 1
ATOM 1484 C C . GLY A 1 188 ? 18.754 -15.621 14.807 1.00 38.47 188 GLY A C 1
ATOM 1485 O O . GLY A 1 188 ? 19.825 -15.525 14.213 1.00 38.47 188 GLY A O 1
ATOM 1486 N N . LEU A 1 189 ? 18.607 -15.407 16.105 1.00 42.94 189 LEU A N 1
ATOM 1487 C CA . LEU A 1 189 ? 19.653 -15.415 17.096 1.00 42.94 189 LEU A CA 1
ATOM 1488 C C . LEU A 1 189 ? 20.372 -16.773 17.001 1.00 42.94 189 LEU A C 1
ATOM 1490 O O . LEU A 1 189 ? 20.061 -17.697 17.745 1.00 42.94 189 LEU A O 1
ATOM 1494 N N . ILE A 1 190 ? 21.311 -16.933 16.064 1.00 42.53 190 ILE A N 1
ATOM 1495 C CA . ILE A 1 190 ? 22.278 -18.024 16.141 1.00 42.53 190 ILE A CA 1
ATOM 1496 C C . ILE A 1 190 ? 23.277 -17.593 17.213 1.00 42.53 190 ILE A C 1
ATOM 1498 O O . ILE A 1 190 ? 24.309 -16.986 16.929 1.00 42.53 190 ILE A O 1
ATOM 1502 N N . LEU A 1 191 ? 22.945 -17.881 18.473 1.00 39.06 191 LEU A N 1
ATOM 1503 C CA . LEU A 1 191 ? 23.952 -17.996 19.520 1.00 39.06 191 LEU A CA 1
ATOM 1504 C C . LEU A 1 191 ? 24.812 -19.214 19.169 1.00 39.06 191 LEU A C 1
ATOM 1506 O O . LEU A 1 191 ? 24.545 -20.320 19.637 1.00 39.06 191 LEU A O 1
ATOM 1510 N N . ILE A 1 192 ? 25.843 -19.037 18.338 1.00 41.12 192 ILE A N 1
ATOM 1511 C CA . ILE A 1 192 ? 26.947 -19.996 18.346 1.00 41.12 192 ILE A CA 1
ATOM 1512 C C . ILE A 1 192 ? 27.674 -19.742 19.661 1.00 41.12 192 ILE A C 1
ATOM 1514 O O . ILE A 1 192 ? 28.448 -18.795 19.803 1.00 41.12 192 ILE A O 1
ATOM 1518 N N . GLY A 1 193 ? 27.341 -20.555 20.659 1.00 43.06 193 GLY A N 1
ATOM 1519 C CA . GLY A 1 193 ? 28.063 -20.599 21.912 1.00 43.06 193 GLY A CA 1
ATOM 1520 C C . GLY A 1 193 ? 29.521 -20.943 21.644 1.00 43.06 193 GLY A C 1
ATOM 1521 O O . GLY A 1 193 ? 29.844 -22.039 21.197 1.00 43.06 193 GLY A O 1
ATOM 1522 N N . SER A 1 194 ? 30.406 -20.003 21.939 1.00 43.50 194 SER A N 1
ATOM 1523 C CA . SER A 1 194 ? 31.763 -20.274 22.394 1.00 43.50 194 SER A CA 1
ATOM 1524 C C . SER A 1 194 ? 32.210 -19.071 23.210 1.00 43.50 194 SER A C 1
ATOM 1526 O O . SER A 1 194 ? 32.086 -17.926 22.781 1.00 43.50 194 SER A O 1
ATOM 1528 N N . ASN A 1 195 ? 32.641 -19.351 24.437 1.00 48.25 195 ASN A N 1
ATOM 1529 C CA . ASN A 1 195 ? 33.086 -18.390 25.436 1.00 48.25 195 ASN A CA 1
ATOM 1530 C C . ASN A 1 195 ? 34.105 -17.397 24.861 1.00 48.25 195 ASN A C 1
ATOM 1532 O O . ASN A 1 195 ? 35.282 -17.722 24.791 1.00 48.25 195 ASN A O 1
ATOM 1536 N N . HIS A 1 196 ? 33.659 -16.202 24.473 1.00 46.91 196 HIS A N 1
ATOM 1537 C CA . HIS A 1 196 ? 34.297 -14.912 24.755 1.00 46.91 196 HIS A CA 1
ATOM 1538 C C . HIS A 1 196 ? 33.527 -13.794 24.037 1.00 46.91 196 HIS A C 1
ATOM 1540 O O . HIS A 1 196 ? 33.621 -13.670 22.826 1.00 46.91 196 HIS A O 1
ATOM 1546 N N . LYS A 1 197 ? 32.823 -12.965 24.824 1.00 39.53 197 LYS A N 1
ATOM 1547 C CA . LYS A 1 197 ? 32.252 -11.637 24.505 1.00 39.53 197 LYS A CA 1
ATOM 1548 C C . LYS A 1 197 ? 31.378 -11.542 23.229 1.00 39.53 197 LYS A C 1
ATOM 1550 O O . LYS A 1 197 ? 31.887 -11.687 22.124 1.00 39.53 197 LYS A O 1
ATOM 1555 N N . PRO A 1 198 ? 30.084 -11.176 23.337 1.00 36.31 198 PRO A N 1
ATOM 1556 C CA . PRO A 1 198 ? 29.261 -10.929 22.158 1.00 36.31 198 PRO A CA 1
ATOM 1557 C C . PRO A 1 198 ? 29.782 -9.689 21.420 1.00 36.31 198 PRO A C 1
ATOM 1559 O O . PRO A 1 198 ? 29.557 -8.555 21.836 1.00 36.31 198 PRO A O 1
ATOM 1562 N N . VAL A 1 199 ? 30.505 -9.902 20.324 1.00 38.00 199 VAL A N 1
ATOM 1563 C CA . VAL A 1 199 ? 30.810 -8.850 19.357 1.00 38.00 199 VAL A CA 1
ATOM 1564 C C . VAL A 1 199 ? 29.667 -8.845 18.355 1.00 38.00 199 VAL A C 1
ATOM 1566 O O . VAL A 1 199 ? 29.576 -9.718 17.494 1.00 38.00 199 VAL A O 1
ATOM 1569 N N . ILE A 1 200 ? 28.777 -7.859 18.474 1.00 45.12 200 ILE A N 1
ATOM 1570 C CA . ILE A 1 200 ? 27.822 -7.542 17.413 1.00 45.12 200 ILE A CA 1
ATOM 1571 C C . ILE A 1 200 ? 28.648 -6.979 16.251 1.00 45.12 200 ILE A C 1
ATOM 1573 O O . ILE A 1 200 ? 28.972 -5.794 16.217 1.00 45.12 200 ILE A O 1
ATOM 1577 N N . SER A 1 201 ? 29.039 -7.837 15.313 1.00 31.55 201 SER A N 1
ATOM 1578 C CA . SER A 1 201 ? 29.596 -7.397 14.037 1.00 31.55 201 SER A CA 1
ATOM 1579 C C . SER A 1 201 ? 28.436 -7.134 13.078 1.00 31.55 201 SER A C 1
ATOM 1581 O O . SER A 1 201 ? 27.863 -8.039 12.482 1.00 31.55 201 SER A O 1
ATOM 1583 N N . PHE A 1 202 ? 28.056 -5.861 12.955 1.00 37.38 202 PHE A N 1
ATOM 1584 C CA . PHE A 1 202 ? 27.205 -5.387 11.864 1.00 37.38 202 PHE A CA 1
ATOM 1585 C C . PHE A 1 202 ? 28.070 -5.272 10.600 1.00 37.38 202 PHE A C 1
ATOM 1587 O O . PHE A 1 202 ? 28.546 -4.196 10.245 1.00 37.38 202 PHE A O 1
ATOM 1594 N N . THR A 1 203 ? 28.323 -6.392 9.927 1.00 35.41 203 THR A N 1
ATOM 1595 C CA . THR A 1 203 ? 28.876 -6.391 8.569 1.00 35.41 203 THR A CA 1
ATOM 1596 C C . THR A 1 203 ? 27.768 -6.754 7.596 1.00 35.41 203 THR A C 1
ATOM 1598 O O . THR A 1 203 ? 27.430 -7.912 7.381 1.00 35.41 203 THR A O 1
ATOM 1601 N N . GLY A 1 204 ? 27.166 -5.730 7.003 1.00 36.25 204 GLY A N 1
ATOM 1602 C CA . GLY A 1 204 ? 26.194 -5.919 5.941 1.00 36.25 204 GLY A CA 1
ATOM 1603 C C . GLY A 1 204 ? 25.195 -4.787 5.918 1.00 36.25 204 GLY A C 1
ATOM 1604 O O . GLY A 1 204 ? 24.435 -4.584 6.859 1.00 36.25 204 GLY A O 1
ATOM 1605 N N . GLN A 1 205 ? 25.205 -4.054 4.818 1.00 41.72 205 GLN A N 1
ATOM 1606 C CA . GLN A 1 205 ? 24.206 -3.082 4.413 1.00 41.72 205 GLN A CA 1
ATOM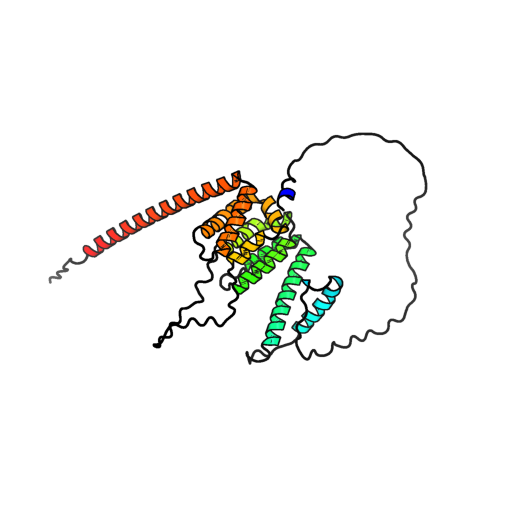 1607 C C . GLN A 1 205 ? 22.865 -3.814 4.222 1.00 41.72 205 GLN A C 1
ATOM 1609 O O . GLN A 1 205 ? 22.455 -4.135 3.110 1.00 41.72 205 GLN A O 1
ATOM 1614 N N . LEU A 1 206 ? 22.215 -4.166 5.333 1.00 39.44 206 LEU A N 1
ATOM 1615 C CA . LEU A 1 206 ? 20.908 -4.801 5.362 1.00 39.44 206 LEU A CA 1
ATOM 1616 C C . LEU A 1 206 ? 19.915 -3.716 4.968 1.00 39.44 206 LEU A C 1
ATOM 1618 O O . LEU A 1 206 ? 19.543 -2.875 5.787 1.00 39.44 206 LEU A O 1
ATOM 1622 N N . HIS A 1 207 ? 19.584 -3.670 3.680 1.00 45.38 207 HIS A N 1
ATOM 1623 C CA . HIS A 1 207 ? 18.590 -2.757 3.151 1.00 45.38 207 HIS A CA 1
ATOM 1624 C C . HIS A 1 207 ? 17.339 -2.805 4.038 1.00 45.38 207 HIS A C 1
ATOM 1626 O O . HIS A 1 207 ? 16.607 -3.794 4.082 1.00 45.38 207 HIS A O 1
ATOM 1632 N N . LYS A 1 208 ? 17.133 -1.714 4.778 1.00 52.53 208 LYS A N 1
ATOM 1633 C CA . LYS A 1 208 ? 15.909 -1.420 5.506 1.00 52.53 208 LYS A CA 1
ATOM 1634 C C . LYS A 1 208 ? 14.784 -1.362 4.482 1.00 52.53 208 LYS A C 1
ATOM 1636 O O . LYS A 1 208 ? 14.659 -0.363 3.785 1.00 52.53 208 LYS A O 1
ATOM 1641 N N . PHE A 1 209 ? 13.964 -2.399 4.397 1.00 55.16 209 PHE A N 1
ATOM 1642 C CA . PHE A 1 209 ? 12.697 -2.281 3.687 1.00 55.16 209 PHE A CA 1
ATOM 1643 C C . PHE A 1 209 ? 11.535 -2.727 4.571 1.00 55.16 209 PHE A C 1
ATOM 1645 O O . PHE A 1 209 ? 10.941 -3.784 4.336 1.00 55.16 209 PHE A O 1
ATOM 1652 N N . PRO A 1 210 ? 11.200 -1.949 5.616 1.00 76.75 210 PRO A N 1
ATOM 1653 C CA . PRO A 1 210 ? 9.935 -2.147 6.296 1.00 76.75 210 PRO A CA 1
ATOM 1654 C C . PRO A 1 210 ? 8.814 -1.836 5.295 1.00 76.75 210 PRO A C 1
ATOM 1656 O O . PRO A 1 210 ? 8.609 -0.686 4.916 1.00 76.75 210 PRO A O 1
ATOM 1659 N N . VAL A 1 211 ? 8.102 -2.881 4.861 1.00 88.00 211 VAL A N 1
ATOM 1660 C CA . VAL A 1 211 ? 6.951 -2.815 3.936 1.00 88.00 211 VAL A CA 1
ATOM 1661 C C . VAL A 1 211 ? 5.960 -1.720 4.360 1.00 88.00 211 VAL A C 1
ATOM 1663 O O . VAL A 1 211 ? 5.441 -0.988 3.520 1.00 88.00 211 VAL A O 1
ATOM 1666 N N . ALA A 1 212 ? 5.775 -1.544 5.673 1.00 89.44 212 ALA A N 1
ATOM 1667 C CA . ALA A 1 212 ? 4.971 -0.477 6.256 1.00 89.44 212 ALA A CA 1
ATOM 1668 C C . ALA A 1 212 ? 5.450 0.934 5.869 1.00 89.44 212 ALA A C 1
ATOM 1670 O O . ALA A 1 212 ? 4.641 1.756 5.456 1.00 89.44 212 ALA A O 1
ATOM 1671 N N . GLU A 1 213 ? 6.752 1.228 5.952 1.00 89.19 213 GLU A N 1
ATOM 1672 C CA . GLU A 1 213 ? 7.308 2.538 5.575 1.00 89.19 213 GLU A CA 1
ATOM 1673 C C . GLU A 1 213 ? 7.106 2.809 4.084 1.00 89.19 213 GLU A C 1
ATOM 1675 O O . GLU A 1 213 ? 6.652 3.887 3.701 1.00 89.19 213 GLU A O 1
ATOM 1680 N N . ARG A 1 214 ? 7.362 1.799 3.243 1.00 91.38 214 ARG A N 1
ATOM 1681 C CA . ARG A 1 214 ? 7.160 1.909 1.796 1.00 91.38 214 ARG A CA 1
ATOM 1682 C C . ARG A 1 214 ? 5.699 2.192 1.442 1.00 91.38 214 ARG A C 1
ATOM 1684 O O . ARG A 1 214 ? 5.442 3.037 0.593 1.00 91.38 214 ARG A O 1
ATOM 1691 N N . ALA A 1 215 ? 4.754 1.536 2.112 1.00 94.69 215 ALA A N 1
ATOM 1692 C CA . ALA A 1 215 ? 3.328 1.787 1.923 1.00 94.69 215 ALA A CA 1
ATOM 1693 C C . ALA A 1 215 ? 2.899 3.182 2.422 1.00 94.69 215 ALA A C 1
ATOM 1695 O O . ALA A 1 215 ? 2.074 3.831 1.780 1.00 94.69 215 ALA A O 1
ATOM 1696 N N . LEU A 1 216 ? 3.475 3.680 3.523 1.00 93.81 216 LEU A N 1
ATOM 1697 C CA . LEU A 1 216 ? 3.203 5.032 4.034 1.00 93.81 216 LEU A CA 1
ATOM 1698 C C . LEU A 1 216 ? 3.675 6.124 3.063 1.00 93.81 216 LEU A C 1
ATOM 1700 O O . LEU A 1 216 ? 3.036 7.170 2.971 1.00 93.81 216 LEU A O 1
ATOM 1704 N N . PHE A 1 217 ? 4.743 5.877 2.299 1.00 94.06 217 PHE A N 1
ATOM 1705 C CA . PHE A 1 217 ? 5.247 6.839 1.317 1.00 94.06 217 PHE A CA 1
ATOM 1706 C C . PHE A 1 217 ? 4.293 7.126 0.152 1.00 94.06 217 PHE A C 1
ATOM 1708 O O . PHE A 1 217 ? 4.444 8.171 -0.476 1.00 94.06 217 PHE A O 1
ATOM 1715 N N . LEU A 1 218 ? 3.260 6.305 -0.079 1.00 95.75 218 LEU A N 1
ATOM 1716 C CA . LEU A 1 218 ? 2.209 6.610 -1.062 1.00 95.75 218 LEU A CA 1
ATOM 1717 C C . LEU A 1 218 ? 1.528 7.965 -0.791 1.00 95.75 218 LEU A C 1
ATOM 1719 O O . LEU A 1 218 ? 1.084 8.634 -1.719 1.00 95.75 218 LEU A O 1
ATOM 1723 N N . TRP A 1 219 ? 1.485 8.404 0.471 1.00 96.50 219 TRP A N 1
ATOM 1724 C CA . TRP A 1 219 ? 0.916 9.696 0.865 1.00 96.50 219 TRP A CA 1
ATOM 1725 C C . TRP A 1 219 ? 1.836 10.902 0.620 1.00 96.50 219 TRP A C 1
ATOM 1727 O O . TRP A 1 219 ? 1.419 12.034 0.859 1.00 96.50 219 TRP A O 1
ATOM 1737 N N . ASN A 1 220 ? 3.063 10.696 0.134 1.00 94.50 220 ASN A N 1
ATOM 1738 C CA . ASN A 1 220 ? 3.930 11.793 -0.311 1.00 94.50 220 ASN A CA 1
ATOM 1739 C C . ASN A 1 220 ? 3.691 12.174 -1.776 1.00 94.50 220 ASN A C 1
ATOM 1741 O O . ASN A 1 220 ? 4.174 13.212 -2.227 1.00 94.50 220 ASN A O 1
ATOM 1745 N N . ASN A 1 221 ? 2.963 11.343 -2.517 1.00 95.81 221 ASN A N 1
ATOM 1746 C CA . ASN A 1 221 ? 2.656 11.576 -3.912 1.00 95.81 221 ASN A CA 1
ATOM 1747 C C . ASN A 1 221 ? 1.384 12.439 -4.042 1.00 95.81 221 ASN A C 1
ATOM 1749 O O . ASN A 1 221 ? 0.304 12.042 -3.601 1.00 95.81 221 ASN A O 1
ATOM 1753 N N . GLU A 1 222 ? 1.504 13.625 -4.651 1.00 96.25 222 GLU A N 1
ATOM 1754 C CA . GLU A 1 222 ? 0.399 14.591 -4.747 1.00 96.25 222 GLU A CA 1
ATOM 1755 C C . GLU A 1 222 ? -0.805 14.058 -5.530 1.00 96.25 222 GLU A C 1
ATOM 1757 O O . GLU A 1 222 ? -1.950 14.316 -5.145 1.00 96.25 222 GLU A O 1
ATOM 1762 N N . HIS A 1 223 ? -0.567 13.307 -6.606 1.00 97.50 223 HIS A N 1
ATOM 1763 C CA . HIS A 1 223 ? -1.634 12.744 -7.422 1.00 97.50 223 HIS A CA 1
ATOM 1764 C C . HIS A 1 223 ? -2.408 11.673 -6.644 1.00 97.50 223 HIS A C 1
ATOM 1766 O O . HIS A 1 223 ? -3.638 11.745 -6.545 1.00 97.50 223 HIS A O 1
ATOM 1772 N N . ILE A 1 224 ? -1.695 10.745 -5.996 1.00 97.94 224 ILE A N 1
ATOM 1773 C CA . ILE A 1 224 ? -2.299 9.701 -5.154 1.00 97.94 224 ILE A CA 1
ATOM 1774 C C . ILE A 1 224 ? -3.083 10.328 -3.994 1.00 97.94 224 ILE A C 1
ATOM 1776 O O . ILE A 1 224 ? -4.226 9.941 -3.739 1.00 97.94 224 ILE A O 1
ATOM 1780 N N . VAL A 1 225 ? -2.529 11.343 -3.325 1.00 97.81 225 VAL A N 1
ATOM 1781 C CA . VAL A 1 225 ? -3.245 12.090 -2.276 1.00 97.81 225 VAL A CA 1
ATOM 1782 C C . VAL A 1 225 ? -4.502 12.761 -2.833 1.00 97.81 225 VAL A C 1
ATOM 1784 O O . VAL A 1 225 ? -5.544 12.745 -2.175 1.00 97.81 225 VAL A O 1
ATOM 1787 N N . GLY A 1 226 ? -4.450 13.297 -4.054 1.00 98.06 226 GLY A N 1
ATOM 1788 C CA . GLY A 1 226 ? -5.611 13.851 -4.751 1.00 98.06 226 GLY A CA 1
ATOM 1789 C C . GLY A 1 226 ? -6.723 12.821 -4.988 1.00 98.06 226 GLY A C 1
ATOM 1790 O O . GLY A 1 226 ? -7.896 13.125 -4.746 1.00 98.06 226 GLY A O 1
ATOM 1791 N N . LEU A 1 227 ? -6.369 11.599 -5.401 1.00 98.19 227 LEU A N 1
ATOM 1792 C CA . LEU A 1 227 ? -7.308 10.479 -5.555 1.00 98.19 227 LEU A CA 1
ATOM 1793 C C . LEU A 1 227 ? -7.918 10.057 -4.210 1.00 98.19 227 LEU A C 1
ATOM 1795 O O . LEU A 1 227 ? -9.131 9.834 -4.117 1.00 98.19 227 LEU A O 1
ATOM 1799 N N . ILE A 1 228 ? -7.095 9.994 -3.159 1.00 98.25 228 ILE A N 1
ATOM 1800 C CA . ILE A 1 228 ? -7.529 9.664 -1.795 1.00 98.25 228 ILE A CA 1
ATOM 1801 C C . ILE A 1 228 ? -8.514 10.711 -1.274 1.00 98.25 228 ILE A C 1
ATOM 1803 O O . ILE A 1 228 ? -9.579 10.356 -0.770 1.00 98.25 228 ILE A O 1
ATOM 1807 N N . ALA A 1 229 ? -8.203 11.998 -1.431 1.00 97.69 229 ALA A N 1
ATOM 1808 C CA . ALA A 1 229 ? -9.015 13.093 -0.904 1.00 97.69 229 ALA A CA 1
ATOM 1809 C C . ALA A 1 229 ? -10.433 13.134 -1.502 1.00 97.69 229 ALA A C 1
ATOM 1811 O O . ALA A 1 229 ? -11.404 13.423 -0.793 1.00 97.69 229 ALA A O 1
ATOM 1812 N N . GLN A 1 230 ? -10.564 12.797 -2.789 1.00 97.94 230 GLN A N 1
ATOM 1813 C CA . GLN A 1 230 ? -11.853 12.711 -3.489 1.00 97.94 230 GLN A CA 1
ATOM 1814 C C . GLN A 1 230 ? -12.722 11.540 -3.006 1.00 97.94 230 GLN A C 1
ATOM 1816 O O . GLN A 1 230 ? -13.942 11.600 -3.125 1.00 97.94 230 GLN A O 1
ATOM 1821 N N . ASN A 1 231 ? -12.110 10.496 -2.440 1.00 98.31 231 ASN A N 1
ATOM 1822 C CA . ASN A 1 231 ? -12.776 9.252 -2.043 1.00 98.31 231 ASN A CA 1
ATOM 1823 C C . ASN A 1 231 ? -12.628 8.949 -0.538 1.00 98.31 231 ASN A C 1
ATOM 1825 O O . ASN A 1 231 ? -12.800 7.810 -0.094 1.00 98.31 231 ASN A O 1
ATOM 1829 N N . ARG A 1 232 ? -12.309 9.971 0.265 1.00 97.81 232 ARG A N 1
ATOM 1830 C CA . ARG A 1 232 ? -11.977 9.839 1.692 1.00 97.81 232 ARG A CA 1
ATOM 1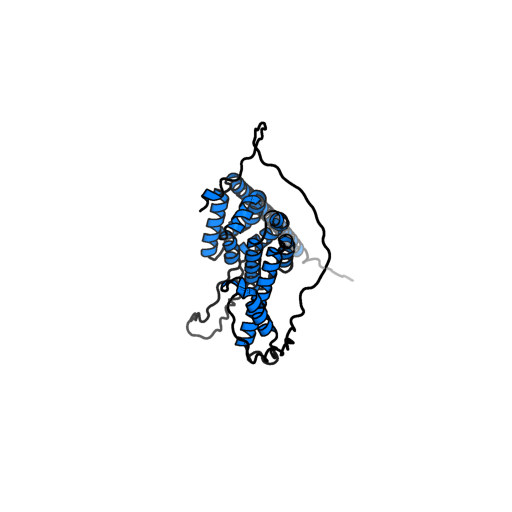831 C C . ARG A 1 232 ? -13.086 9.204 2.533 1.00 97.81 232 ARG A C 1
ATOM 1833 O O . ARG A 1 232 ? -12.767 8.458 3.448 1.00 97.81 232 ARG A O 1
ATOM 1840 N N . SER A 1 233 ? -14.356 9.416 2.177 1.00 97.94 233 SER A N 1
ATOM 1841 C CA . SER A 1 233 ? -15.515 8.805 2.850 1.00 97.94 233 SER A CA 1
ATOM 1842 C C . SER A 1 233 ? -15.503 7.277 2.815 1.00 97.94 233 SER A C 1
ATOM 1844 O O . SER A 1 233 ? -16.066 6.644 3.702 1.00 97.94 233 SER A O 1
ATOM 1846 N N . VAL A 1 234 ? -14.840 6.680 1.820 1.00 98.25 234 VAL A N 1
ATOM 1847 C CA . VAL A 1 234 ? -14.671 5.226 1.702 1.00 98.25 234 VAL A CA 1
ATOM 1848 C C . VAL A 1 234 ? -13.292 4.792 2.198 1.00 98.25 234 VAL A C 1
ATOM 1850 O O . VAL A 1 234 ? -13.170 3.782 2.885 1.00 98.25 234 VAL A O 1
ATOM 1853 N N . ILE A 1 235 ? -12.245 5.550 1.865 1.00 98.50 235 ILE A N 1
ATOM 1854 C CA . ILE A 1 235 ? -10.856 5.165 2.151 1.00 98.50 235 ILE A CA 1
ATOM 1855 C C . ILE A 1 235 ? -10.508 5.302 3.636 1.00 98.50 235 ILE A C 1
ATOM 1857 O O . ILE A 1 235 ? -9.860 4.411 4.191 1.00 98.50 235 ILE A O 1
ATOM 1861 N N . LEU A 1 236 ? -10.927 6.392 4.287 1.00 98.25 236 LEU A N 1
ATOM 1862 C CA . LEU A 1 236 ? -10.549 6.667 5.672 1.00 98.25 236 LEU A CA 1
ATOM 1863 C C . LEU A 1 236 ? -11.044 5.570 6.635 1.00 98.25 236 LEU A C 1
ATOM 1865 O O . LEU A 1 236 ? -10.202 5.027 7.350 1.00 98.25 236 LEU A O 1
ATOM 1869 N N . PRO A 1 237 ? -12.316 5.122 6.598 1.00 98.19 237 PRO A N 1
ATOM 1870 C CA . PRO A 1 237 ? -12.771 4.012 7.442 1.00 98.19 237 PRO A CA 1
ATOM 1871 C C . PRO A 1 237 ? -11.991 2.700 7.247 1.00 98.19 237 PRO A C 1
ATOM 1873 O O . PRO A 1 237 ? -11.844 1.920 8.188 1.00 98.19 237 PRO A O 1
ATOM 1876 N N . ILE A 1 238 ? -11.472 2.440 6.039 1.00 98.25 238 ILE A N 1
ATOM 1877 C CA . ILE A 1 238 ? -10.689 1.229 5.735 1.00 98.25 238 ILE A CA 1
ATOM 1878 C C . ILE A 1 238 ? -9.286 1.319 6.342 1.00 98.25 238 ILE A C 1
ATOM 1880 O O . ILE A 1 238 ? -8.792 0.343 6.909 1.00 98.25 238 ILE A O 1
ATOM 1884 N N . ILE A 1 239 ? -8.632 2.475 6.205 1.00 97.75 239 ILE A N 1
ATOM 1885 C CA . ILE A 1 239 ? -7.227 2.645 6.590 1.00 97.75 239 ILE A CA 1
ATOM 1886 C C . ILE A 1 239 ? -7.056 3.013 8.068 1.00 97.75 239 ILE A C 1
ATOM 1888 O O . ILE A 1 239 ? -6.034 2.671 8.665 1.00 97.75 239 ILE A O 1
ATOM 1892 N N . TYR A 1 240 ? -8.053 3.669 8.674 1.00 97.81 240 TYR A N 1
ATOM 1893 C CA . TYR A 1 240 ? -7.985 4.185 10.042 1.00 97.81 240 TYR A CA 1
ATOM 1894 C C . TYR A 1 240 ? -7.570 3.119 11.071 1.00 97.81 240 TYR A C 1
ATOM 1896 O O . TYR A 1 240 ? -6.613 3.369 11.808 1.00 97.81 240 TYR A O 1
ATOM 1904 N N . PRO A 1 241 ? -8.163 1.902 11.097 1.00 96.38 241 PRO A N 1
ATOM 1905 C CA . PRO A 1 241 ? -7.762 0.871 12.055 1.00 96.38 241 PRO A CA 1
ATOM 1906 C C . PRO A 1 241 ? -6.287 0.474 11.933 1.00 96.38 241 PRO A C 1
ATOM 1908 O O . PRO A 1 241 ? -5.648 0.157 12.935 1.00 96.38 241 PRO A O 1
ATOM 1911 N N . ALA A 1 242 ? -5.739 0.479 10.713 1.00 95.38 242 ALA A N 1
ATOM 1912 C CA . ALA A 1 242 ? -4.339 0.145 10.483 1.00 95.38 242 ALA A CA 1
ATOM 1913 C C . ALA A 1 242 ? -3.407 1.263 10.970 1.00 95.38 242 ALA A C 1
ATOM 1915 O O . ALA A 1 242 ? -2.412 0.975 11.637 1.00 95.38 242 ALA A O 1
ATOM 1916 N N . LEU A 1 243 ? -3.751 2.527 10.705 1.00 95.75 243 LEU A N 1
ATOM 1917 C CA . LEU A 1 243 ? -3.002 3.676 11.222 1.00 95.75 243 LEU A CA 1
ATOM 1918 C C . LEU A 1 243 ? -3.001 3.692 12.757 1.00 95.75 243 LEU A C 1
ATOM 1920 O O . LEU A 1 243 ? -1.960 3.914 13.370 1.00 95.75 243 LEU A O 1
ATOM 1924 N N . GLU A 1 244 ? -4.138 3.398 13.387 1.00 94.75 244 GLU A N 1
ATOM 1925 C CA . GLU A 1 244 ? -4.247 3.407 14.847 1.00 94.75 244 GLU A CA 1
ATOM 1926 C C . GLU A 1 244 ? -3.405 2.303 15.500 1.00 94.75 244 GLU A C 1
ATOM 1928 O O . GLU A 1 244 ? -2.638 2.566 16.426 1.00 94.75 244 GLU A O 1
ATOM 1933 N N . LYS A 1 245 ? -3.440 1.081 14.954 1.00 91.06 245 LYS A N 1
ATOM 1934 C CA . LYS A 1 245 ? -2.565 -0.015 15.407 1.00 91.06 245 LYS A CA 1
ATOM 1935 C C . LYS A 1 245 ? -1.083 0.335 15.304 1.00 91.06 245 LYS A C 1
ATOM 1937 O O . LYS A 1 245 ? -0.312 -0.017 16.201 1.00 91.06 245 LYS A O 1
ATOM 1942 N N . ASN A 1 246 ? -0.687 1.036 14.241 1.00 89.44 246 ASN A N 1
ATOM 1943 C CA . ASN A 1 246 ? 0.698 1.455 14.061 1.00 89.44 246 ASN A CA 1
ATOM 1944 C C . ASN A 1 246 ? 1.142 2.417 15.165 1.00 89.44 246 ASN A C 1
ATOM 1946 O O . ASN A 1 246 ? 2.170 2.163 15.787 1.00 89.44 246 ASN A O 1
ATOM 1950 N N . VAL A 1 247 ? 0.351 3.455 15.459 1.00 88.00 247 VAL A N 1
ATOM 1951 C CA . VAL A 1 247 ? 0.660 4.416 16.537 1.00 88.00 247 VAL A CA 1
ATOM 1952 C C . VAL A 1 247 ? 0.748 3.731 17.902 1.00 88.00 247 VAL A C 1
ATOM 1954 O O . VAL A 1 247 ? 1.579 4.095 18.727 1.00 88.00 247 VAL A O 1
ATOM 1957 N N . GLN A 1 248 ? -0.079 2.716 18.146 1.00 85.75 248 GLN A N 1
ATOM 1958 C CA . GLN A 1 248 ? -0.115 2.037 19.441 1.00 85.75 248 GLN A CA 1
ATOM 1959 C C . GLN A 1 248 ? 1.049 1.063 19.658 1.00 85.75 248 GLN A C 1
ATOM 1961 O O . GLN A 1 248 ? 1.470 0.864 20.794 1.00 85.75 248 GLN A O 1
ATOM 1966 N N . SER A 1 249 ? 1.530 0.401 18.600 1.00 78.31 249 SER A N 1
ATOM 1967 C CA . SER A 1 249 ? 2.311 -0.834 18.778 1.00 78.31 249 SER A CA 1
ATOM 1968 C C . SER A 1 249 ? 3.454 -1.059 17.790 1.00 78.31 249 SER A C 1
ATOM 1970 O O . SER A 1 249 ? 4.172 -2.053 17.914 1.00 78.31 249 SER A O 1
ATOM 1972 N N . HIS A 1 250 ? 3.669 -0.173 16.812 1.00 79.94 250 HIS A N 1
ATOM 1973 C CA . HIS A 1 250 ? 4.748 -0.385 15.852 1.00 79.94 250 HIS A CA 1
ATOM 1974 C C . HIS A 1 250 ? 6.128 -0.217 16.520 1.00 79.94 250 HIS A C 1
ATOM 1976 O O . HIS A 1 250 ? 6.332 0.648 17.364 1.00 79.94 250 HIS A O 1
ATOM 1982 N N . TRP A 1 251 ? 7.115 -1.032 16.155 1.00 82.12 251 TRP A N 1
ATOM 1983 C CA . TRP A 1 251 ? 8.447 -0.990 16.784 1.00 82.12 251 TRP A CA 1
ATOM 1984 C C . TRP A 1 251 ? 9.358 0.111 16.206 1.00 82.12 251 TRP A C 1
ATOM 1986 O O . TRP A 1 251 ? 10.308 0.548 16.848 1.00 82.12 251 TRP A O 1
ATOM 1996 N N . ASN A 1 252 ? 9.092 0.547 14.970 1.00 81.31 252 ASN A N 1
ATOM 1997 C CA . ASN A 1 252 ? 9.908 1.526 14.243 1.00 81.31 252 ASN A CA 1
ATOM 1998 C C . ASN A 1 252 ? 9.389 2.966 14.416 1.00 81.31 252 ASN A C 1
ATOM 2000 O O . ASN A 1 252 ? 8.282 3.281 13.980 1.00 81.31 252 ASN A O 1
ATOM 2004 N N . GLN A 1 253 ? 10.230 3.855 14.953 1.00 85.44 253 GLN A N 1
ATOM 2005 C CA . GLN A 1 253 ? 9.921 5.273 15.177 1.00 85.44 253 GLN A CA 1
ATOM 2006 C C . GLN A 1 253 ? 9.619 6.069 13.895 1.00 85.44 253 GLN A C 1
ATOM 2008 O O . GLN A 1 253 ? 8.791 6.978 13.918 1.00 85.44 253 GLN A O 1
ATOM 2013 N N . ALA A 1 254 ? 10.252 5.740 12.765 1.00 86.62 254 ALA A N 1
ATOM 2014 C CA . ALA A 1 254 ? 9.975 6.419 11.497 1.00 86.62 254 ALA A CA 1
ATOM 2015 C C . ALA A 1 254 ? 8.540 6.139 11.021 1.00 86.62 254 ALA A C 1
ATOM 2017 O O . ALA A 1 254 ? 7.833 7.048 10.587 1.00 86.62 254 ALA A O 1
ATOM 2018 N N . VAL A 1 255 ? 8.083 4.894 11.191 1.00 89.00 255 VAL A N 1
ATOM 2019 C CA . VAL A 1 255 ? 6.708 4.480 10.881 1.00 89.00 255 VAL A CA 1
ATOM 2020 C C . VAL A 1 255 ? 5.702 5.226 11.759 1.00 89.00 255 VAL A C 1
ATOM 2022 O O . VAL A 1 255 ? 4.680 5.673 11.242 1.00 89.00 255 VAL A O 1
ATOM 2025 N N . HIS A 1 256 ? 6.007 5.447 13.043 1.00 90.00 256 HIS A N 1
ATOM 2026 C CA . HIS A 1 256 ? 5.188 6.298 13.918 1.00 90.00 256 HIS A CA 1
ATOM 2027 C C . HIS A 1 256 ? 5.059 7.724 13.388 1.00 90.00 256 HIS A C 1
ATOM 2029 O O . HIS A 1 256 ? 3.945 8.226 13.253 1.00 90.00 256 HIS A O 1
ATOM 2035 N N . GLY A 1 257 ? 6.183 8.358 13.036 1.00 91.12 257 GLY A N 1
ATOM 2036 C CA . GLY A 1 257 ? 6.190 9.725 12.507 1.00 91.12 257 GLY A CA 1
ATOM 2037 C C . GLY A 1 257 ? 5.379 9.866 11.215 1.00 91.12 257 GLY A C 1
ATOM 2038 O O . GLY A 1 257 ? 4.529 10.750 11.107 1.00 91.12 257 GLY A O 1
ATOM 2039 N N . LEU A 1 258 ? 5.581 8.957 10.258 1.00 92.62 258 LEU A N 1
ATOM 2040 C CA . LEU A 1 258 ? 4.825 8.931 9.000 1.00 92.62 258 LEU A CA 1
ATOM 2041 C C . LEU A 1 258 ? 3.328 8.670 9.231 1.00 92.62 258 LEU A C 1
ATOM 2043 O O . LEU A 1 258 ? 2.483 9.351 8.651 1.00 92.62 258 LEU A O 1
ATOM 2047 N N . THR A 1 259 ? 2.991 7.735 10.121 1.00 94.81 259 THR A N 1
ATOM 2048 C CA . THR A 1 259 ? 1.597 7.424 10.470 1.00 94.81 259 THR A CA 1
ATOM 2049 C C . THR A 1 259 ? 0.902 8.631 11.106 1.00 94.81 259 THR A C 1
ATOM 2051 O O . THR A 1 259 ? -0.221 8.965 10.727 1.00 94.81 259 THR A O 1
ATOM 2054 N N . ALA A 1 260 ? 1.571 9.333 12.026 1.00 95.00 260 ALA A N 1
ATOM 2055 C CA . ALA A 1 260 ? 1.042 10.542 12.653 1.00 95.00 260 ALA A CA 1
ATOM 2056 C C . ALA A 1 260 ? 0.795 11.663 11.630 1.00 95.00 260 ALA A C 1
ATOM 2058 O O . ALA A 1 260 ? -0.249 12.316 11.682 1.00 95.00 260 ALA A O 1
ATOM 2059 N N . ASN A 1 261 ? 1.700 11.841 10.660 1.00 95.56 261 ASN A N 1
ATOM 2060 C CA . ASN A 1 261 ? 1.520 12.805 9.571 1.00 95.56 261 ASN A CA 1
ATOM 2061 C C . ASN A 1 261 ? 0.270 12.495 8.734 1.00 95.56 261 ASN A C 1
ATOM 2063 O O . ASN A 1 261 ? -0.513 13.397 8.442 1.00 95.56 261 ASN A O 1
ATOM 2067 N N . ILE A 1 262 ? 0.046 11.223 8.392 1.00 97.19 262 ILE A N 1
ATOM 2068 C CA . ILE A 1 262 ? -1.134 10.803 7.622 1.00 97.19 262 ILE A CA 1
ATOM 2069 C C . ILE A 1 262 ? -2.418 10.991 8.432 1.00 97.19 262 ILE A C 1
ATOM 2071 O O . ILE A 1 262 ? -3.397 11.518 7.904 1.00 97.19 262 ILE A O 1
ATOM 2075 N N . LYS A 1 263 ? -2.421 10.626 9.722 1.00 97.19 263 LYS A N 1
ATOM 2076 C CA . LYS A 1 263 ? -3.568 10.883 10.608 1.00 97.19 263 LYS A CA 1
ATOM 2077 C C . LYS A 1 263 ? -3.896 12.374 10.667 1.00 97.19 263 LYS A C 1
ATOM 2079 O O . LYS A 1 263 ? -5.053 12.743 10.492 1.00 97.19 263 LYS A O 1
ATOM 2084 N N . LYS A 1 264 ? -2.881 13.225 10.851 1.00 96.69 264 LYS A N 1
ATOM 2085 C CA . LYS A 1 264 ? -3.047 14.683 10.866 1.00 96.69 264 LYS A CA 1
ATOM 2086 C C . LYS A 1 264 ? -3.618 15.200 9.546 1.00 96.69 264 LYS A C 1
ATOM 2088 O O . LYS A 1 264 ? -4.543 15.999 9.570 1.00 96.69 264 LYS A O 1
ATOM 2093 N N . MET A 1 265 ? -3.127 14.706 8.412 1.00 96.19 265 MET A N 1
ATOM 2094 C CA . MET A 1 265 ? -3.658 15.072 7.098 1.00 96.19 265 MET A CA 1
ATOM 2095 C C . MET A 1 265 ? -5.135 14.691 6.936 1.00 96.19 265 MET A C 1
ATOM 2097 O O . MET A 1 265 ? -5.901 15.494 6.416 1.00 96.19 265 MET A O 1
ATOM 2101 N N . PHE A 1 266 ? -5.556 13.500 7.375 1.00 98.00 266 PHE A N 1
ATOM 2102 C CA . PHE A 1 266 ? -6.972 13.121 7.323 1.00 98.00 266 PHE A CA 1
ATOM 2103 C C . PHE A 1 266 ? -7.836 13.964 8.266 1.00 98.00 266 PHE A C 1
ATOM 2105 O O . PHE A 1 266 ? -8.906 14.404 7.860 1.00 98.00 266 PHE A O 1
ATOM 2112 N N . MET A 1 267 ? -7.351 14.239 9.478 1.00 97.19 267 MET A N 1
ATOM 2113 C CA . MET A 1 267 ? -8.032 15.103 10.445 1.00 97.19 267 MET A CA 1
ATOM 2114 C C . MET A 1 267 ? -8.200 16.535 9.913 1.00 97.19 267 MET A C 1
ATOM 2116 O O . MET A 1 267 ? -9.269 17.113 10.046 1.00 97.19 267 MET A O 1
ATOM 2120 N N . GLU A 1 268 ? -7.174 17.108 9.276 1.00 97.12 268 GLU A N 1
ATOM 2121 C CA . GLU A 1 268 ? -7.256 18.439 8.654 1.00 97.12 268 GLU A CA 1
ATOM 2122 C C . GLU A 1 268 ? -8.169 18.462 7.418 1.00 97.12 268 GLU A C 1
ATOM 2124 O O . GLU A 1 268 ? -8.734 19.503 7.086 1.00 97.12 268 GLU A O 1
ATOM 2129 N N . MET A 1 269 ? -8.294 17.332 6.718 1.00 95.88 269 MET A N 1
ATOM 2130 C CA . MET A 1 269 ? -9.096 17.207 5.502 1.00 95.88 269 MET A CA 1
ATOM 2131 C C . MET A 1 269 ? -10.592 17.056 5.791 1.00 95.88 269 MET A C 1
ATOM 2133 O O . MET A 1 269 ? -11.406 17.615 5.056 1.00 95.88 269 MET A O 1
ATOM 2137 N N . ASP A 1 270 ? -10.952 16.272 6.807 1.00 97.75 270 ASP A N 1
ATOM 2138 C CA . ASP A 1 270 ? -12.341 15.990 7.178 1.00 97.75 270 ASP A CA 1
ATOM 2139 C C . ASP A 1 270 ? -12.433 15.619 8.673 1.00 97.75 270 ASP A C 1
ATOM 2141 O O . ASP A 1 270 ? -12.372 14.434 9.021 1.00 97.75 270 ASP A O 1
ATOM 2145 N N . PRO A 1 271 ? -12.524 16.620 9.573 1.00 97.94 271 PRO A N 1
ATOM 2146 C CA . PRO A 1 271 ? -12.534 16.385 11.017 1.00 97.94 271 PRO A CA 1
ATOM 2147 C C . PRO A 1 271 ? -13.713 15.519 11.467 1.00 97.94 271 PRO A C 1
ATOM 2149 O O . PRO A 1 271 ? -13.524 14.592 12.249 1.00 97.94 271 PRO A O 1
ATOM 2152 N N . GLU A 1 272 ? -14.909 15.774 10.926 1.00 98.06 272 GLU A N 1
ATOM 2153 C CA . GLU A 1 272 ? -16.135 15.053 11.288 1.00 98.06 272 GLU A CA 1
ATOM 2154 C C . GLU A 1 272 ? -16.024 13.565 10.941 1.00 98.06 272 GLU A C 1
ATOM 2156 O O . GLU A 1 272 ? -16.281 12.699 11.780 1.00 98.06 272 GLU A O 1
ATOM 2161 N N . LEU A 1 273 ? -15.572 13.244 9.722 1.00 98.25 273 LEU A N 1
ATOM 2162 C CA . LEU A 1 273 ? -15.365 11.855 9.318 1.00 98.25 273 LEU A CA 1
ATOM 2163 C C . LEU A 1 273 ? -14.246 11.182 10.125 1.00 98.25 273 LEU A C 1
ATOM 2165 O O . LEU A 1 273 ? -14.324 9.985 10.412 1.00 98.25 273 LEU A O 1
ATOM 2169 N N . PHE A 1 274 ? -13.190 11.922 10.468 1.00 98.31 274 PHE A N 1
ATOM 2170 C CA . PHE A 1 274 ? -12.085 11.394 11.262 1.00 98.31 274 PHE A CA 1
ATOM 2171 C C . PHE A 1 274 ? -12.528 11.034 12.686 1.00 98.31 274 PHE A C 1
ATOM 2173 O O . PHE A 1 274 ? -12.237 9.929 13.150 1.00 98.31 274 PHE A O 1
ATOM 2180 N N . GLU A 1 275 ? -13.264 11.928 13.349 1.00 98.06 275 GLU A N 1
ATOM 2181 C CA . GLU A 1 275 ? -13.854 11.693 14.672 1.00 98.06 275 GLU A CA 1
ATOM 2182 C C . GLU A 1 275 ? -14.853 10.529 14.642 1.00 98.06 275 GLU A C 1
ATOM 2184 O O . GLU A 1 275 ? -14.845 9.678 15.535 1.00 98.06 275 GLU A O 1
ATOM 2189 N N . GLU A 1 276 ? -15.652 10.419 13.576 1.00 98.12 276 GLU A N 1
ATOM 2190 C CA . GLU A 1 276 ? -16.550 9.281 13.375 1.00 98.12 276 GLU A CA 1
ATOM 2191 C C . GLU A 1 276 ? -15.789 7.952 13.312 1.00 98.12 276 GLU A C 1
ATOM 2193 O O . GLU A 1 276 ? -16.128 6.996 14.014 1.00 98.12 276 GLU A O 1
ATOM 2198 N N . CYS A 1 277 ? -14.729 7.891 12.500 1.00 98.12 277 CYS A N 1
ATOM 2199 C CA . CYS A 1 277 ? -13.897 6.694 12.375 1.00 98.12 277 CYS A CA 1
ATOM 2200 C C . CYS A 1 277 ? -13.237 6.322 13.708 1.00 98.12 277 CYS A C 1
ATOM 2202 O O . CYS A 1 277 ? -13.158 5.137 14.043 1.00 98.12 277 CYS A O 1
ATOM 2204 N N . GLN A 1 27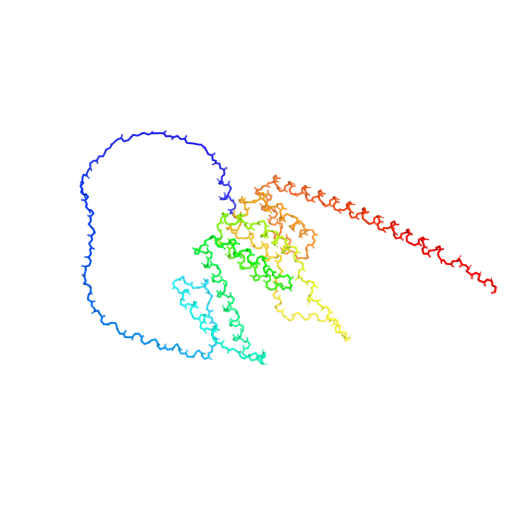8 ? -12.791 7.321 14.474 1.00 97.50 278 GLN A N 1
ATOM 2205 C CA . GLN A 1 278 ? -12.225 7.118 15.804 1.00 97.50 278 GLN A CA 1
ATOM 2206 C C . GLN A 1 278 ? -13.238 6.471 16.749 1.00 97.50 278 GLN A C 1
ATOM 2208 O O . GLN A 1 278 ? -12.960 5.417 17.326 1.00 97.50 278 GLN A O 1
ATOM 2213 N N . ARG A 1 279 ? -14.435 7.053 16.851 1.00 97.56 279 ARG A N 1
ATOM 2214 C CA . ARG A 1 279 ? -15.508 6.557 17.719 1.00 97.56 279 ARG A CA 1
ATOM 2215 C C . ARG A 1 279 ? -15.922 5.131 17.356 1.00 97.56 279 ARG A C 1
ATOM 2217 O O . ARG A 1 279 ? -16.018 4.273 18.232 1.00 97.56 279 ARG A O 1
ATOM 2224 N N . GLN A 1 280 ? -16.103 4.850 16.064 1.00 96.69 280 GLN A N 1
ATOM 2225 C CA . GLN A 1 280 ? -16.431 3.502 15.585 1.00 96.69 280 GLN A CA 1
ATOM 2226 C C . GLN A 1 280 ? -15.329 2.485 15.902 1.00 96.69 280 GLN A C 1
ATOM 2228 O O . GLN A 1 280 ? -15.616 1.330 16.228 1.00 96.69 280 GLN A O 1
ATOM 2233 N N . TYR A 1 281 ? -14.061 2.889 15.802 1.00 96.00 281 TYR A N 1
ATOM 2234 C CA . TYR A 1 281 ? -12.938 2.020 16.136 1.00 96.00 281 TYR A CA 1
ATOM 2235 C C . TYR A 1 281 ? -12.893 1.698 17.634 1.00 96.00 281 TYR A C 1
ATOM 2237 O O . TYR A 1 281 ? -12.746 0.529 17.994 1.00 96.00 281 TYR A O 1
ATOM 2245 N N . GLU A 1 282 ? -13.067 2.698 18.499 1.00 95.25 282 GLU A N 1
ATOM 2246 C CA . GLU A 1 282 ? -13.120 2.520 19.955 1.00 95.25 282 GLU A CA 1
ATOM 2247 C C . GLU A 1 282 ? -14.277 1.599 20.369 1.00 95.25 282 GLU A C 1
ATOM 2249 O O . GLU A 1 282 ? -14.068 0.642 21.119 1.00 95.25 282 GLU A O 1
ATOM 2254 N N . GLU A 1 283 ? -15.471 1.807 19.806 1.00 96.06 283 GLU A N 1
ATOM 2255 C CA . GLU A 1 283 ? -16.638 0.952 20.048 1.00 96.06 283 GLU A CA 1
ATOM 2256 C C . GLU A 1 283 ? -16.386 -0.494 19.593 1.00 96.06 283 GLU A C 1
ATOM 2258 O O . GLU A 1 283 ? -16.674 -1.449 20.321 1.00 96.06 283 GLU A O 1
ATOM 2263 N N . LYS A 1 284 ? -15.797 -0.679 18.404 1.00 94.62 284 LYS A N 1
ATOM 2264 C CA . LYS A 1 284 ? -15.449 -2.008 17.884 1.00 94.62 284 LYS A CA 1
ATOM 2265 C C . LYS A 1 284 ? -14.402 -2.704 18.754 1.00 94.62 284 LYS A C 1
ATOM 2267 O O . LYS A 1 284 ? -14.496 -3.914 18.956 1.00 94.62 284 LYS A O 1
ATOM 2272 N N . GLN A 1 285 ? -13.429 -1.962 19.279 1.00 92.19 285 GLN A N 1
ATOM 2273 C CA . GLN A 1 285 ? -12.418 -2.495 20.192 1.00 92.19 285 GLN A CA 1
ATOM 2274 C C . GLN A 1 285 ? -13.025 -2.893 21.540 1.00 92.19 285 GLN A C 1
ATOM 2276 O O . GLN A 1 285 ? -12.715 -3.974 22.037 1.00 92.19 285 GLN A O 1
ATOM 2281 N N . ALA A 1 286 ? -13.915 -2.074 22.108 1.00 94.50 286 ALA A N 1
ATOM 2282 C CA . ALA A 1 286 ? -14.624 -2.398 23.346 1.00 94.50 286 ALA A CA 1
ATOM 2283 C C . ALA A 1 286 ? -15.473 -3.671 23.186 1.00 94.50 286 ALA A C 1
ATOM 2285 O O . ALA A 1 286 ? -15.310 -4.615 23.957 1.00 94.50 286 ALA A O 1
ATOM 2286 N N . LYS A 1 287 ? -16.272 -3.755 22.113 1.00 95.56 287 LYS A N 1
ATOM 2287 C CA . LYS A 1 287 ? -17.063 -4.953 21.779 1.00 95.56 287 LYS A CA 1
ATOM 2288 C C . LYS A 1 287 ? -16.192 -6.193 21.567 1.00 95.56 287 LYS A C 1
ATOM 2290 O O . LYS A 1 287 ? -16.527 -7.274 22.039 1.00 95.56 287 LYS A O 1
ATOM 2295 N N . SER A 1 288 ? -15.061 -6.058 20.867 1.00 91.88 288 SER A N 1
ATOM 2296 C CA . SER A 1 288 ? -14.147 -7.186 20.645 1.00 91.88 288 SER A CA 1
ATOM 2297 C C . SER A 1 288 ? -13.511 -7.687 21.943 1.00 91.88 288 SER A C 1
ATOM 2299 O O . SER A 1 288 ? -13.298 -8.892 22.068 1.00 91.88 288 SER A O 1
ATOM 2301 N N . LYS A 1 289 ? -13.203 -6.791 22.889 1.00 92.62 289 LYS A N 1
ATOM 2302 C CA . LYS A 1 289 ? -12.694 -7.158 24.219 1.00 92.62 289 LYS A CA 1
ATOM 2303 C C . LYS A 1 289 ? -13.761 -7.865 25.050 1.00 92.62 289 LYS A C 1
ATOM 2305 O O . LYS A 1 289 ? -13.475 -8.910 25.615 1.00 92.62 289 LYS A O 1
ATOM 2310 N N . GLU A 1 290 ? -14.993 -7.364 25.042 1.00 95.44 290 GLU A N 1
ATOM 2311 C CA . GLU A 1 290 ? -16.109 -7.998 25.752 1.00 95.44 290 GLU A CA 1
ATOM 2312 C C . GLU A 1 290 ? -16.368 -9.430 25.248 1.00 95.44 290 GLU A C 1
ATOM 2314 O O . GLU A 1 290 ? -16.469 -10.365 26.041 1.00 95.44 290 GLU A O 1
ATOM 2319 N N . VAL A 1 291 ? -16.402 -9.638 23.925 1.00 94.81 291 VAL A N 1
ATOM 2320 C CA . VAL A 1 291 ? -16.567 -10.983 23.341 1.00 94.81 291 VAL A CA 1
ATOM 2321 C C . VAL A 1 291 ? -15.393 -11.902 23.698 1.00 94.81 291 VAL A C 1
ATOM 2323 O O . VAL A 1 291 ? -15.592 -13.091 23.952 1.00 94.81 291 VAL A O 1
ATOM 2326 N N . GLU A 1 292 ? -14.167 -11.378 23.727 1.00 92.44 292 GLU A N 1
ATOM 2327 C CA . GLU A 1 292 ? -12.975 -12.122 24.147 1.00 92.44 292 GLU A CA 1
ATOM 2328 C C . GLU A 1 292 ? -13.071 -12.564 25.615 1.00 92.44 292 GLU A C 1
ATOM 2330 O O . GLU A 1 292 ? -12.847 -13.736 25.914 1.00 92.44 292 GLU A O 1
ATOM 2335 N N . GLU A 1 293 ? -13.466 -11.665 26.515 1.00 94.19 293 GLU A N 1
ATOM 2336 C CA . GLU A 1 293 ? -13.648 -11.949 27.943 1.00 94.19 293 GLU A CA 1
ATOM 2337 C C . GLU A 1 293 ? -14.759 -12.981 28.179 1.00 94.19 293 GLU A C 1
ATOM 2339 O O . GLU A 1 293 ? -14.566 -13.948 28.922 1.00 94.19 293 GLU A O 1
ATOM 2344 N N . GLN A 1 294 ? -15.893 -12.854 27.481 1.00 95.31 294 GLN A N 1
ATOM 2345 C CA . GLN A 1 294 ? -16.969 -13.850 27.514 1.00 95.31 294 GLN A CA 1
ATOM 2346 C C . GLN A 1 294 ? -16.491 -15.218 27.011 1.00 95.31 294 GLN A C 1
ATOM 2348 O O . GLN A 1 294 ? -16.824 -16.258 27.598 1.00 95.31 294 GLN A O 1
ATOM 2353 N N . ARG A 1 295 ? -15.674 -15.239 25.949 1.00 95.88 295 ARG A N 1
ATOM 2354 C CA . ARG A 1 295 ? -15.075 -16.472 25.427 1.00 95.88 295 ARG A CA 1
ATOM 2355 C C . ARG A 1 295 ? -14.151 -17.103 26.468 1.00 95.88 295 ARG A C 1
ATOM 2357 O O . ARG A 1 295 ? -14.269 -18.299 26.722 1.00 95.88 295 ARG A O 1
ATOM 2364 N N . GLN A 1 296 ? -13.274 -16.319 27.094 1.00 94.88 296 GLN A N 1
ATOM 2365 C CA . GLN A 1 296 ? -12.355 -16.794 28.135 1.00 94.88 296 GLN A CA 1
ATOM 2366 C C . GLN A 1 296 ? -13.100 -17.336 29.358 1.00 94.88 296 GLN A C 1
ATOM 2368 O O . GLN A 1 296 ? -12.767 -18.414 29.850 1.00 94.88 296 GLN A O 1
ATOM 2373 N N . PHE A 1 297 ? -14.152 -16.649 29.806 1.00 95.81 297 PHE A N 1
ATOM 2374 C CA . PHE A 1 297 ? -15.002 -17.115 30.901 1.00 95.81 297 PHE A CA 1
ATOM 2375 C C . PHE A 1 297 ? -15.685 -18.450 30.572 1.00 95.81 297 PHE A C 1
ATOM 2377 O O . PHE A 1 297 ? -15.678 -19.377 31.383 1.00 95.81 297 PHE A O 1
ATOM 2384 N N . THR A 1 298 ? -16.225 -18.577 29.357 1.00 95.12 298 THR A N 1
ATOM 2385 C CA . THR A 1 298 ? -16.859 -19.818 28.887 1.00 95.12 298 THR A CA 1
ATOM 2386 C C . THR A 1 298 ? -15.856 -20.973 28.835 1.00 95.12 298 THR A C 1
ATOM 2388 O O . THR A 1 298 ? -16.152 -22.059 29.332 1.00 95.12 298 THR A O 1
ATOM 2391 N N . TRP A 1 299 ? -14.649 -20.738 28.307 1.00 94.19 299 TRP A N 1
ATOM 2392 C CA . TRP A 1 299 ? -13.577 -21.740 28.289 1.00 94.19 299 TRP A CA 1
ATOM 2393 C C . TRP A 1 299 ? -13.140 -22.163 29.688 1.00 94.19 299 TRP A C 1
ATOM 2395 O O . TRP A 1 299 ? -12.926 -23.351 29.917 1.00 94.19 299 TRP A O 1
ATOM 2405 N N . LYS A 1 300 ? -13.049 -21.220 30.631 1.00 95.19 300 LYS A N 1
ATOM 2406 C CA . LYS A 1 300 ? -12.687 -21.521 32.018 1.00 95.19 300 LYS A CA 1
ATOM 2407 C C . LYS A 1 300 ? -13.717 -22.438 32.681 1.00 95.19 300 LYS A C 1
ATOM 2409 O O . LYS A 1 300 ? -13.338 -23.455 33.250 1.00 95.19 300 LYS A O 1
ATOM 2414 N N . ARG A 1 301 ? -15.011 -22.143 32.514 1.00 95.06 301 ARG A N 1
ATOM 2415 C CA . ARG A 1 301 ? -16.099 -22.998 33.022 1.00 95.06 301 ARG A CA 1
ATOM 2416 C C . ARG A 1 301 ? -16.080 -24.403 32.420 1.00 95.06 301 ARG A C 1
ATOM 2418 O O . ARG A 1 301 ? -16.346 -25.370 33.124 1.00 95.06 301 ARG A O 1
ATOM 2425 N N . LEU A 1 302 ? -15.783 -24.520 31.124 1.00 92.94 302 LEU A N 1
ATOM 2426 C CA . LEU A 1 302 ? -15.656 -25.821 30.459 1.00 92.94 302 LEU A CA 1
ATOM 2427 C C . LEU A 1 302 ? -14.462 -26.620 30.993 1.00 92.94 302 LEU A C 1
ATOM 2429 O O . LEU A 1 302 ? -14.591 -27.821 31.208 1.00 92.94 302 LEU A O 1
ATOM 2433 N N . ALA A 1 303 ? -13.325 -25.960 31.228 1.00 92.62 303 ALA A N 1
ATOM 2434 C CA . ALA A 1 303 ? -12.139 -26.596 31.793 1.00 92.62 303 ALA A CA 1
ATOM 2435 C C . ALA A 1 303 ? -12.375 -27.086 33.232 1.00 92.62 303 ALA A C 1
ATOM 2437 O O . ALA A 1 303 ? -11.995 -28.207 33.560 1.00 92.62 303 ALA A O 1
ATOM 2438 N N . GLU A 1 304 ? -13.046 -26.285 34.066 1.00 93.19 304 GLU A N 1
ATOM 2439 C CA . GLU A 1 304 ? -13.431 -26.665 35.434 1.00 93.19 304 GLU A CA 1
ATOM 2440 C C . GLU A 1 304 ? -14.377 -27.879 35.431 1.00 93.19 304 GLU A C 1
ATOM 2442 O O . GLU A 1 304 ? -14.103 -28.875 36.097 1.00 93.19 304 GLU A O 1
ATOM 2447 N N . ALA A 1 305 ? -15.424 -27.860 34.599 1.00 91.69 305 ALA A N 1
ATOM 2448 C CA . ALA A 1 305 ? -16.364 -28.978 34.482 1.00 91.69 305 ALA A CA 1
ATOM 2449 C C . ALA A 1 305 ? -15.718 -30.270 33.938 1.00 91.69 305 ALA A C 1
ATOM 2451 O O . ALA A 1 305 ? -16.148 -31.372 34.284 1.00 91.69 305 ALA A O 1
ATOM 2452 N N . ALA A 1 306 ? -14.704 -30.157 33.074 1.00 90.00 306 ALA A N 1
ATOM 2453 C CA . ALA A 1 306 ? -13.929 -31.306 32.610 1.00 90.00 306 ALA A CA 1
ATOM 2454 C C . ALA A 1 306 ? -13.066 -31.896 33.740 1.00 90.00 306 ALA A C 1
ATOM 2456 O O . ALA A 1 306 ? -13.087 -33.107 33.948 1.00 90.00 306 ALA A O 1
ATOM 2457 N N . ALA A 1 307 ? -12.388 -31.047 34.519 1.00 90.25 307 ALA A N 1
ATOM 2458 C CA . ALA A 1 307 ? -11.566 -31.479 35.651 1.00 90.25 307 ALA A CA 1
ATOM 2459 C C . ALA A 1 307 ? -12.387 -32.178 36.752 1.00 90.25 307 ALA A C 1
ATOM 2461 O O . ALA A 1 307 ? -11.928 -33.155 37.342 1.00 90.25 307 ALA A O 1
ATOM 2462 N N . GLU A 1 308 ? -13.619 -31.723 37.001 1.00 86.75 308 GLU A N 1
ATOM 2463 C CA . GLU A 1 308 ? -14.536 -32.373 37.948 1.00 86.75 308 GLU A CA 1
ATOM 2464 C C . GLU A 1 308 ? -14.954 -33.781 37.499 1.00 86.75 308 GLU A C 1
ATOM 2466 O O . GLU A 1 308 ? -15.132 -34.661 38.338 1.00 86.75 308 GLU A O 1
ATOM 2471 N N . ARG A 1 309 ? -15.081 -34.034 36.189 1.00 74.69 309 ARG A N 1
ATOM 2472 C CA . ARG A 1 309 ? -15.430 -35.368 35.669 1.00 74.69 309 ARG A CA 1
ATOM 2473 C C . ARG A 1 309 ? -14.265 -36.348 35.728 1.00 74.69 309 ARG A C 1
ATOM 2475 O O . ARG A 1 309 ? -14.483 -37.508 36.074 1.00 74.69 309 ARG A O 1
ATOM 2482 N N . ASP A 1 310 ? -13.048 -35.885 35.461 1.00 62.53 310 ASP A N 1
ATOM 2483 C CA . ASP A 1 310 ? -11.845 -36.719 35.570 1.00 62.53 310 ASP A CA 1
ATOM 2484 C C . ASP A 1 310 ? -11.523 -37.082 37.033 1.00 62.53 310 ASP A C 1
ATOM 2486 O O . ASP A 1 310 ? -10.949 -38.137 37.301 1.00 62.53 310 ASP A O 1
ATOM 2490 N N . GLY A 1 311 ? -11.959 -36.265 38.000 1.00 58.62 311 GLY A N 1
ATOM 2491 C CA . GLY A 1 311 ? -11.847 -36.561 39.434 1.00 58.62 311 GLY A CA 1
ATOM 2492 C C . GLY A 1 311 ? -12.833 -37.612 39.967 1.00 58.62 311 GLY A C 1
ATOM 2493 O O . GLY A 1 311 ? -12.632 -38.116 41.071 1.00 58.62 311 GLY A O 1
ATOM 2494 N N . VAL A 1 312 ? -13.880 -37.966 39.211 1.00 55.44 312 VAL A N 1
ATOM 2495 C CA . VAL A 1 312 ? -14.961 -38.874 39.659 1.00 55.44 312 VAL A CA 1
ATOM 2496 C C . V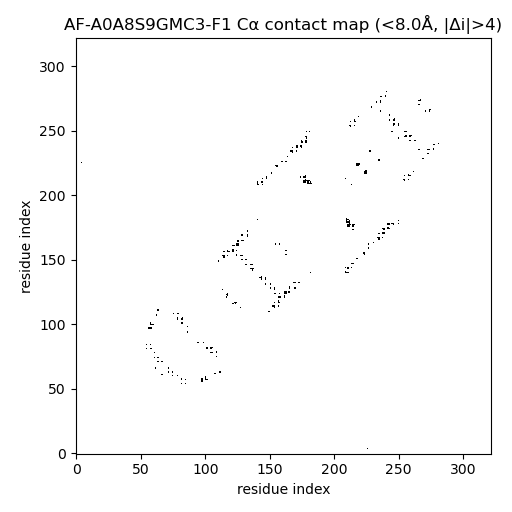AL A 1 312 ? -14.839 -40.289 39.054 1.00 55.44 312 VAL A C 1
ATOM 2498 O O . VAL A 1 312 ? -15.517 -41.208 39.499 1.00 55.44 312 VAL A O 1
ATOM 2501 N N . GLY A 1 313 ? -13.922 -40.522 38.107 1.00 50.25 313 GLY A N 1
ATOM 2502 C CA . GLY A 1 313 ? -13.751 -41.813 37.412 1.00 50.25 313 GLY A CA 1
ATOM 2503 C C . GLY A 1 313 ? -12.709 -42.787 37.987 1.00 50.25 313 GLY A C 1
ATOM 2504 O O . GLY A 1 313 ? -12.345 -43.741 37.306 1.00 50.25 313 GLY A O 1
ATOM 2505 N N . GLY A 1 314 ? -12.182 -42.550 39.194 1.00 46.16 314 GLY A N 1
ATOM 2506 C CA . GLY A 1 314 ? -11.077 -43.334 39.775 1.00 46.16 314 GLY A CA 1
ATOM 2507 C C . GLY A 1 314 ? -11.461 -44.465 40.739 1.00 46.16 314 GLY A C 1
ATOM 2508 O O . GLY A 1 314 ? -10.566 -45.051 41.341 1.00 46.16 314 GLY A O 1
ATOM 2509 N N . GLY A 1 315 ? -12.748 -44.764 40.938 1.00 46.41 315 GLY A N 1
ATOM 2510 C CA . GLY A 1 315 ? -13.168 -45.693 41.991 1.00 46.41 315 GLY A CA 1
ATOM 2511 C C . GLY A 1 315 ? -14.529 -46.334 41.763 1.00 46.41 315 GLY A C 1
ATOM 2512 O O . GLY A 1 315 ? -15.435 -46.127 42.558 1.00 46.41 315 GLY A O 1
ATOM 2513 N N . GLU A 1 316 ? -14.665 -47.140 40.713 1.00 43.34 316 GLU A N 1
ATOM 2514 C CA . GLU A 1 316 ? -15.647 -48.227 40.721 1.00 43.34 316 GLU A CA 1
ATOM 2515 C C . GLU A 1 316 ? -14.902 -49.551 40.550 1.00 43.34 316 GLU A C 1
ATOM 2517 O O . GLU A 1 316 ? -14.529 -49.964 39.451 1.00 43.34 316 GLU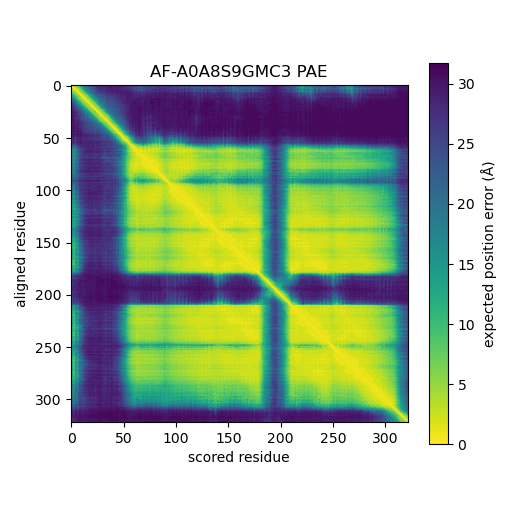 A O 1
ATOM 2522 N N . ASP A 1 317 ? -14.653 -50.183 41.701 1.00 46.44 317 ASP A N 1
ATOM 2523 C CA . ASP A 1 317 ? -14.339 -51.598 41.846 1.00 46.44 317 ASP A CA 1
ATOM 2524 C C . ASP A 1 317 ? -15.343 -52.430 41.037 1.00 46.44 317 ASP A C 1
ATOM 2526 O O . ASP A 1 317 ? -16.474 -52.670 41.466 1.00 46.44 317 ASP A O 1
ATOM 2530 N N . TYR A 1 318 ? -14.917 -52.950 39.887 1.00 44.56 318 TYR A N 1
ATOM 2531 C CA . TYR A 1 318 ? -15.547 -54.137 39.320 1.00 44.56 318 TYR A CA 1
ATOM 2532 C C . TYR A 1 318 ? -15.055 -55.355 40.113 1.00 44.56 318 TYR A C 1
ATOM 2534 O O . TYR A 1 318 ? -14.138 -56.070 39.707 1.00 44.56 318 TYR A O 1
ATOM 2542 N N . MET A 1 319 ? -15.682 -55.597 41.268 1.00 45.97 319 MET A N 1
ATOM 2543 C CA . MET A 1 319 ? -15.720 -56.934 41.859 1.00 45.97 319 MET A CA 1
ATOM 2544 C C . MET A 1 319 ? -16.454 -57.869 40.889 1.00 45.97 319 MET A C 1
ATOM 2546 O O . MET A 1 319 ? -17.681 -57.968 40.909 1.00 45.97 319 MET A O 1
ATOM 2550 N N . ILE A 1 320 ? -15.705 -58.591 40.056 1.00 41.81 320 ILE A N 1
ATOM 2551 C CA . ILE A 1 320 ? -16.211 -59.808 39.421 1.00 41.81 320 ILE A CA 1
ATOM 2552 C C . ILE A 1 320 ? -16.040 -60.941 40.433 1.00 41.81 320 ILE A C 1
ATOM 2554 O O . ILE A 1 320 ? -14.945 -61.463 40.631 1.00 41.81 320 ILE A O 1
ATOM 2558 N N . THR A 1 321 ? -17.140 -61.287 41.101 1.00 48.12 321 THR A N 1
ATOM 2559 C CA . THR A 1 321 ? -17.284 -62.541 41.844 1.00 48.12 321 THR A CA 1
ATOM 2560 C C . THR A 1 321 ? -18.061 -63.531 40.986 1.00 48.12 321 THR A C 1
ATOM 2562 O O . THR A 1 321 ? -19.231 -63.301 40.678 1.00 48.12 321 THR A O 1
ATOM 2565 N N . SER A 1 322 ? -17.397 -64.614 40.580 1.00 47.38 322 SER A N 1
ATOM 2566 C CA . SER A 1 322 ? -17.851 -66.020 40.616 1.00 47.38 322 SER A CA 1
ATOM 2567 C C . SER A 1 322 ? -16.819 -66.903 39.926 1.00 47.38 322 SER A C 1
ATOM 2569 O O . SER A 1 322 ? -16.512 -66.626 38.746 1.00 47.38 322 SER A O 1
#

InterPro domains:
  IPR002554 Protein phosphatase 2A, regulatory B subunit, B56 [PF01603] (110-185)
  IPR002554 Protein phosphatase 2A, regulatory B subunit, B56 [PF01603] (207-306)
  IPR002554 Protein phosphatase 2A, regulatory B subunit, B56 [PTHR10257] (110-308)
  IPR011989 Armadillo-like helical [G3DSA:1.25.10.10] (63-110)
  IPR011989 Armadillo-like helical [G3DSA:1.25.10.10] (111-305)
  IPR016024 Armadillo-type fold [SSF48371] (73-112)
  IPR016024 Armadillo-type fold [SSF48371] (110-289)

Foldseek 3Di:
DPPVLPPPDDDDDDDDDDDDDDDDDDDDDDDDDDDDDDDDDDDDDPPPCDPPPQPPAQDADDALVVDDPVCNVVSLVVLVSLLPDDDDPPDCPPPVVSVVSNVVSVLRNVLVVLLVVCLVPVLCLLVSLVVLLVPQDDPDLVVNLSSLVSNLSSLLSHDLVSCVVRVQSNLLVLLVLLQDLPPPPPPPPPPPDDDDDDDPPPDDPPPDRSSNLSSLCSCVDPSSVSSCLVVVLRNVLSNVLSLVCCCVDPPDPSSNVSSVVVLVVSCVSDVPSSVVSVVVNVVVVVVVVVVVVVVVVVVVVVVVVVVVVVVVPPDDDPPPDD

Mean predicted aligned error: 15.06 Å

Organism: Brassica cretica (NCBI:txid69181)

pLDDT: mean 76.56, std 25.48, range [23.36, 98.5]

Nearest PDB structures (foldseek):
  8uwb-assembly2_E  TM=6.249E-01  e=8.484E-12  Homo sapiens
  8u1x-assembly1_B  TM=7.534E-01  e=7.800E-11  Homo sapiens
  2npp-assembly1_E  TM=7.629E-01  e=4.165E-10  Homo sapiens
  8u89-assembly1_B  TM=8.334E-01  e=2.126E-09  Homo sapiens
  5swf-assembly1_A  TM=6.974E-01  e=8.378E-07  Homo sapiens